Protein AF-A0A662N8J0-F1 (afdb_monomer)

Sequence (208 aa):
MVLTVAEDIEEKIRRLRELGRVSVEEKEEKKAPVPRPSPPRKPSRLGRLRERERRKRIIIGASIIAVIIIAVVIGVYTIYQNRAAKQLQEAKLAKIKEVNQYFTGELENDTMKTQLINQINQAKSIEELKKINVKAIAEQRKAQLEQERLQKELQQAKDTKLSQIEQSFEVLLSQPLPEDIKGEAIQTLNQLKEKVNSAKTKDEVSLI

pLDDT: mean 82.64, std 15.27, range [37.72, 96.0]

Structure (mmCIF, N/CA/C/O backbone):
data_AF-A0A662N8J0-F1
#
_entry.id   AF-A0A662N8J0-F1
#
loop_
_atom_site.group_PDB
_atom_site.id
_atom_site.type_symbol
_atom_site.label_atom_id
_atom_site.label_alt_id
_atom_site.label_comp_id
_atom_site.label_asym_id
_atom_site.label_entity_id
_atom_site.label_seq_id
_atom_site.pdbx_PDB_ins_code
_atom_site.Cartn_x
_atom_site.Cartn_y
_atom_site.Cartn_z
_atom_site.occupancy
_atom_site.B_iso_or_equiv
_atom_site.auth_seq_id
_atom_site.auth_comp_id
_atom_site.auth_asym_id
_atom_site.auth_atom_id
_atom_site.pdbx_PDB_model_num
ATOM 1 N N . MET A 1 1 ? -1.439 -15.319 -92.168 1.00 44.72 1 MET A N 1
ATOM 2 C CA . MET A 1 1 ? -0.489 -14.975 -93.249 1.00 44.72 1 MET A CA 1
ATOM 3 C C . MET A 1 1 ? 0.785 -14.447 -92.601 1.00 44.72 1 MET A C 1
ATOM 5 O O . MET A 1 1 ? 0.852 -13.275 -92.276 1.00 44.72 1 MET A O 1
ATOM 9 N N . VAL A 1 2 ? 1.735 -15.335 -92.293 1.00 52.09 2 VAL A N 1
ATOM 10 C CA . VAL A 1 2 ? 2.991 -15.039 -91.564 1.00 52.09 2 VAL A CA 1
ATOM 11 C C . VAL A 1 2 ? 4.148 -15.693 -92.331 1.00 52.09 2 VAL A C 1
ATOM 13 O O . VAL A 1 2 ? 4.874 -16.522 -91.804 1.00 52.09 2 VAL A O 1
ATOM 16 N N . LEU A 1 3 ? 4.237 -15.408 -93.632 1.00 52.88 3 LEU A N 1
ATOM 17 C CA . LEU A 1 3 ? 5.222 -16.025 -94.532 1.00 52.88 3 LEU A CA 1
ATOM 18 C C . LEU A 1 3 ? 6.049 -15.006 -95.334 1.00 52.88 3 LEU A C 1
ATOM 20 O O . LEU A 1 3 ? 7.042 -15.388 -95.926 1.00 52.88 3 LEU A O 1
ATOM 24 N N . THR A 1 4 ? 5.724 -13.711 -95.292 1.00 54.75 4 THR A N 1
ATOM 25 C CA . THR A 1 4 ? 6.426 -12.679 -96.082 1.00 54.75 4 THR A CA 1
ATOM 26 C C . THR A 1 4 ? 7.592 -12.002 -95.354 1.00 54.75 4 THR A C 1
ATOM 28 O O . THR A 1 4 ? 8.352 -11.271 -95.972 1.00 54.75 4 THR A O 1
ATOM 31 N N . VAL A 1 5 ? 7.758 -12.224 -94.044 1.00 59.69 5 VAL A N 1
ATOM 32 C CA . VAL A 1 5 ? 8.839 -11.600 -93.247 1.00 59.69 5 VAL A CA 1
ATOM 33 C C . VAL A 1 5 ? 10.106 -12.467 -93.218 1.00 59.69 5 VAL A C 1
ATOM 35 O O . VAL A 1 5 ? 11.199 -11.955 -92.998 1.00 59.69 5 VAL A O 1
ATOM 38 N N . ALA A 1 6 ? 9.979 -13.779 -93.444 1.00 60.84 6 ALA A N 1
ATOM 39 C CA . ALA A 1 6 ? 11.103 -14.714 -93.372 1.00 60.84 6 ALA A CA 1
ATOM 40 C C . ALA A 1 6 ? 12.012 -14.651 -94.615 1.00 60.84 6 ALA A C 1
ATOM 42 O O . ALA A 1 6 ? 13.233 -14.663 -94.471 1.00 60.84 6 ALA A O 1
ATOM 43 N N . GLU A 1 7 ? 11.436 -14.502 -95.812 1.00 63.31 7 GLU A N 1
ATOM 44 C CA . GLU A 1 7 ? 12.191 -14.427 -97.076 1.00 63.31 7 GLU A CA 1
ATOM 45 C C . GLU A 1 7 ? 13.116 -13.196 -97.126 1.00 63.31 7 GLU A C 1
ATOM 47 O O . GLU A 1 7 ? 14.269 -13.282 -97.552 1.00 63.31 7 GLU A O 1
ATOM 52 N N . ASP A 1 8 ? 12.662 -12.069 -96.576 1.00 68.06 8 ASP A N 1
ATOM 53 C CA . ASP A 1 8 ? 13.392 -10.794 -96.592 1.00 68.06 8 ASP A CA 1
ATOM 54 C C . ASP A 1 8 ? 14.648 -10.810 -95.688 1.00 68.06 8 ASP A C 1
ATOM 56 O O . ASP A 1 8 ? 15.609 -10.061 -95.887 1.00 68.06 8 ASP A O 1
ATOM 60 N N . ILE A 1 9 ? 14.681 -11.696 -94.682 1.00 69.12 9 ILE A N 1
ATOM 61 C CA . ILE A 1 9 ? 15.832 -11.860 -93.780 1.00 69.12 9 ILE A CA 1
ATOM 62 C C . ILE A 1 9 ? 16.904 -12.752 -94.423 1.00 69.12 9 ILE A C 1
ATOM 64 O O . ILE A 1 9 ? 18.099 -12.466 -94.294 1.00 69.12 9 ILE A O 1
ATOM 68 N N . GLU A 1 10 ? 16.510 -13.799 -95.149 1.00 73.25 10 GLU A N 1
ATOM 69 C CA . GLU A 1 10 ? 17.449 -14.723 -95.798 1.00 73.25 10 GLU A CA 1
ATOM 70 C C . GLU A 1 10 ? 18.225 -14.059 -96.942 1.00 73.25 10 GLU A C 1
ATOM 72 O O . GLU A 1 10 ? 19.450 -14.216 -97.030 1.00 73.25 10 GLU A O 1
ATOM 77 N N . GLU A 1 11 ? 17.570 -13.229 -97.759 1.00 76.75 11 GLU A N 1
ATOM 78 C CA . GLU A 1 11 ? 18.264 -12.451 -98.793 1.00 76.75 11 GLU A CA 1
ATOM 79 C C . GLU A 1 11 ? 19.270 -11.462 -98.195 1.00 76.75 11 GLU A C 1
ATOM 81 O O . GLU A 1 11 ? 20.378 -11.282 -98.714 1.00 76.75 11 GLU A O 1
ATOM 86 N N . LYS A 1 12 ? 18.925 -10.850 -97.059 1.00 70.31 12 LYS A N 1
ATOM 87 C CA . LYS A 1 12 ? 19.790 -9.888 -96.370 1.00 70.31 12 LYS A CA 1
ATOM 88 C C . LYS A 1 12 ? 21.032 -10.561 -95.784 1.00 70.31 12 LYS A C 1
ATOM 90 O O . LYS A 1 12 ? 22.127 -10.004 -95.871 1.00 70.31 12 LYS A O 1
ATOM 95 N N . ILE A 1 13 ? 20.895 -11.782 -95.261 1.00 70.94 13 ILE A N 1
ATOM 96 C CA . ILE A 1 13 ? 22.025 -12.602 -94.794 1.00 70.94 13 ILE A CA 1
ATOM 97 C C . ILE A 1 13 ? 22.907 -13.037 -95.972 1.00 70.94 13 ILE A C 1
ATOM 99 O O . ILE A 1 13 ? 24.136 -13.025 -95.852 1.00 70.94 13 ILE A O 1
ATOM 103 N N . ARG A 1 14 ? 22.317 -13.372 -97.125 1.00 76.38 14 ARG A N 1
ATOM 104 C CA . ARG A 1 14 ? 23.069 -13.760 -98.328 1.00 76.38 14 ARG A CA 1
ATOM 105 C C . ARG A 1 14 ? 23.882 -12.595 -98.898 1.00 76.38 14 ARG A C 1
ATOM 107 O O . ARG A 1 14 ? 25.081 -12.758 -99.116 1.00 76.38 14 ARG A O 1
ATOM 114 N N . ARG A 1 15 ? 23.291 -11.398 -99.004 1.00 71.75 15 ARG A N 1
ATOM 115 C CA . ARG A 1 15 ? 24.005 -10.178 -99.428 1.00 71.75 15 ARG A CA 1
ATOM 116 C C . ARG A 1 15 ? 25.112 -9.775 -98.455 1.00 71.75 15 ARG A C 1
ATOM 118 O O . ARG A 1 15 ? 26.189 -9.393 -98.896 1.00 71.75 15 ARG A O 1
ATOM 125 N N . LEU A 1 16 ? 24.904 -9.898 -97.140 1.00 69.00 16 LEU A N 1
ATOM 126 C CA . LEU A 1 16 ? 25.961 -9.629 -96.153 1.00 69.00 16 LEU A CA 1
ATOM 127 C C . LEU A 1 16 ? 27.104 -10.653 -96.219 1.00 69.00 16 LEU A C 1
ATOM 129 O O . LEU A 1 16 ? 28.260 -10.298 -95.996 1.00 69.00 16 LEU A O 1
ATOM 133 N N . ARG A 1 17 ? 26.808 -11.911 -96.563 1.00 66.81 17 ARG A N 1
ATOM 134 C CA . ARG A 1 17 ? 27.823 -12.954 -96.765 1.00 66.81 17 ARG A CA 1
ATOM 135 C C . ARG A 1 17 ? 28.615 -12.756 -98.063 1.00 66.81 17 ARG A C 1
ATOM 137 O O . ARG A 1 17 ? 29.797 -13.087 -98.090 1.00 66.81 17 ARG A O 1
ATOM 144 N N . GLU A 1 18 ? 27.999 -12.199 -99.100 1.00 67.75 18 GLU A N 1
ATOM 145 C CA . GLU A 1 18 ? 28.678 -11.816 -100.345 1.00 67.75 18 GLU A CA 1
ATOM 146 C C . GLU A 1 18 ? 29.512 -10.537 -100.161 1.00 67.75 18 GLU A C 1
ATOM 148 O O . GLU A 1 18 ? 30.682 -10.516 -100.533 1.00 67.75 18 GLU A O 1
ATOM 153 N N . LEU A 1 19 ? 28.996 -9.524 -99.455 1.00 61.03 19 LEU A N 1
ATOM 154 C CA . LEU A 1 19 ? 29.755 -8.313 -99.103 1.00 61.03 19 LEU A CA 1
ATOM 155 C C . LEU A 1 19 ? 30.914 -8.596 -98.131 1.00 61.03 19 LEU A C 1
ATOM 157 O O . LEU A 1 19 ? 31.940 -7.927 -98.187 1.00 61.03 19 LEU A O 1
ATOM 161 N N . GLY A 1 20 ? 30.790 -9.619 -97.279 1.00 58.06 20 GLY A N 1
ATOM 162 C CA . GLY A 1 20 ? 31.857 -10.082 -96.387 1.00 58.06 20 GLY A CA 1
ATOM 163 C C . GLY A 1 20 ? 32.934 -10.950 -97.055 1.00 58.06 20 GLY A C 1
ATOM 164 O O . GLY A 1 20 ? 33.923 -11.276 -96.401 1.00 58.06 20 GLY A O 1
ATOM 165 N N . ARG A 1 21 ? 32.768 -11.339 -98.330 1.00 55.16 21 ARG A N 1
ATOM 166 C CA . ARG A 1 21 ? 33.722 -12.187 -99.077 1.00 55.16 21 ARG A CA 1
ATOM 167 C C . ARG A 1 21 ? 34.464 -11.477 -100.216 1.00 55.16 21 ARG A C 1
ATOM 169 O O . ARG A 1 21 ? 35.335 -12.096 -100.810 1.00 55.16 21 ARG A O 1
ATOM 176 N N . VAL A 1 22 ? 34.199 -10.193 -100.474 1.00 46.75 22 VAL A N 1
ATOM 177 C CA . VAL A 1 22 ? 34.848 -9.403 -101.551 1.00 46.75 22 VAL A CA 1
ATOM 178 C C . VAL A 1 22 ? 35.903 -8.417 -101.000 1.00 46.75 22 VAL A C 1
ATOM 180 O O . VAL A 1 22 ? 36.292 -7.456 -101.647 1.00 46.75 22 VAL A O 1
ATOM 183 N N . SER A 1 23 ? 36.416 -8.634 -99.784 1.00 44.25 23 SER A N 1
ATOM 184 C CA . SER A 1 23 ? 37.496 -7.808 -99.197 1.00 44.25 23 SER A CA 1
ATOM 185 C C . SER A 1 23 ? 38.741 -8.610 -98.817 1.00 44.25 23 SER A C 1
ATOM 187 O O . SER A 1 23 ? 39.482 -8.221 -97.917 1.00 44.25 23 SER A O 1
ATOM 189 N N . VAL A 1 24 ? 38.968 -9.737 -99.493 1.00 47.28 24 VAL A N 1
ATOM 190 C CA . VAL A 1 24 ? 40.211 -10.508 -99.400 1.00 47.28 24 VAL A CA 1
ATOM 191 C C . VAL A 1 24 ? 40.742 -10.694 -100.813 1.00 47.28 24 VAL A C 1
ATOM 193 O O . VAL A 1 24 ? 40.596 -11.757 -101.392 1.00 47.28 24 VAL A O 1
ATOM 196 N N . GLU A 1 25 ? 41.315 -9.631 -101.371 1.00 38.91 25 GLU A N 1
ATOM 197 C CA . GLU A 1 25 ? 42.301 -9.722 -102.446 1.00 38.91 25 GLU A CA 1
ATOM 198 C C . GLU A 1 25 ? 43.178 -8.458 -102.437 1.00 38.91 25 GLU A C 1
ATOM 200 O O . GLU A 1 25 ? 42.696 -7.327 -102.428 1.00 38.91 25 GLU A O 1
ATOM 205 N N . GLU A 1 26 ? 44.477 -8.719 -102.299 1.00 41.25 26 GLU A N 1
ATOM 206 C CA . GLU A 1 26 ? 45.642 -7.907 -102.653 1.00 41.25 26 GLU A CA 1
ATOM 207 C C . GLU A 1 26 ? 45.623 -6.390 -102.409 1.00 41.25 26 GLU A C 1
ATOM 209 O O . GLU A 1 26 ? 45.207 -5.579 -103.233 1.00 41.25 26 GLU A O 1
ATOM 214 N N . LYS A 1 27 ? 46.315 -5.988 -101.336 1.00 37.72 27 LYS A N 1
ATOM 215 C CA . LYS A 1 27 ? 47.192 -4.813 -101.393 1.00 37.72 27 LYS A CA 1
ATOM 216 C C . LYS A 1 27 ? 48.555 -5.143 -100.802 1.00 37.72 27 LYS A C 1
ATOM 218 O O . LYS A 1 27 ? 48.751 -5.138 -99.591 1.00 37.72 27 LYS A O 1
ATOM 223 N N . GLU A 1 28 ? 49.436 -5.490 -101.730 1.00 40.97 28 GLU A N 1
ATOM 224 C CA . GLU A 1 28 ? 50.860 -5.173 -101.809 1.00 40.97 28 GLU A CA 1
ATOM 225 C C . GLU A 1 28 ? 51.572 -4.765 -100.515 1.00 40.97 28 GLU A C 1
ATOM 227 O O . GLU A 1 28 ? 51.357 -3.710 -99.910 1.00 40.97 28 GLU A O 1
ATOM 232 N N . GLU A 1 29 ? 52.545 -5.606 -100.186 1.00 44.44 29 GLU A N 1
ATOM 233 C CA . GLU A 1 29 ? 53.629 -5.360 -99.260 1.00 44.44 29 GLU A CA 1
ATOM 234 C C . GLU A 1 29 ? 54.326 -4.014 -99.527 1.00 44.44 29 GLU A C 1
ATOM 236 O O . GLU A 1 29 ? 55.050 -3.828 -100.503 1.00 44.44 29 GLU A O 1
ATOM 241 N N . LYS A 1 30 ? 54.223 -3.095 -98.565 1.00 43.06 30 LYS A N 1
ATOM 242 C CA . LYS A 1 30 ? 55.277 -2.112 -98.296 1.00 43.06 30 LYS A CA 1
ATOM 243 C C . LYS A 1 30 ? 55.767 -2.325 -96.871 1.00 43.06 30 LYS A C 1
ATOM 245 O O . LYS A 1 30 ? 55.178 -1.835 -95.910 1.00 43.06 30 LYS A O 1
ATOM 250 N N . LYS A 1 31 ? 56.855 -3.092 -96.740 1.00 41.84 31 LYS A N 1
ATOM 251 C CA . LYS A 1 31 ? 57.618 -3.257 -95.494 1.00 41.84 31 LYS A CA 1
ATOM 252 C C . LYS A 1 31 ? 58.230 -1.913 -95.089 1.00 41.84 31 LYS A C 1
ATOM 254 O O . LYS A 1 31 ? 59.338 -1.575 -95.493 1.00 41.84 31 LYS A O 1
ATOM 259 N N . ALA A 1 32 ? 57.503 -1.153 -94.275 1.00 48.78 32 ALA A 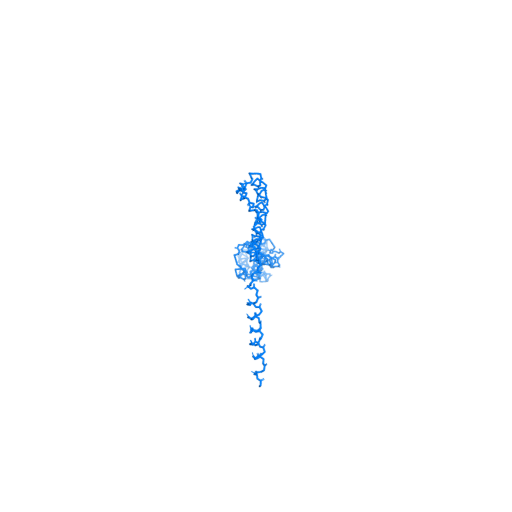N 1
ATOM 260 C CA . ALA A 1 32 ? 58.093 -0.119 -93.436 1.00 48.78 32 ALA A CA 1
ATOM 261 C C . ALA A 1 32 ? 58.908 -0.795 -92.310 1.00 48.78 32 ALA A C 1
ATOM 263 O O . ALA A 1 32 ? 58.501 -1.853 -91.819 1.00 48.78 32 ALA A O 1
ATOM 264 N N . PRO A 1 33 ? 60.065 -0.242 -91.907 1.00 54.03 33 PRO A N 1
ATOM 265 C CA . PRO A 1 33 ? 60.940 -0.879 -90.933 1.00 54.03 33 PRO A CA 1
ATOM 266 C C . PRO A 1 33 ? 60.220 -1.055 -89.593 1.00 54.03 33 PRO A C 1
ATOM 268 O O . PRO A 1 33 ? 59.690 -0.104 -89.021 1.00 54.03 33 PRO A O 1
ATOM 271 N N . VAL A 1 34 ? 60.221 -2.294 -89.101 1.00 56.22 34 VAL A N 1
ATOM 272 C CA . VAL A 1 34 ? 59.657 -2.694 -87.810 1.00 56.22 34 VAL A CA 1
ATOM 273 C C . VAL A 1 34 ? 60.329 -1.874 -86.698 1.00 56.22 34 VAL A C 1
ATOM 275 O O . VAL A 1 34 ? 61.544 -2.008 -86.505 1.00 56.22 34 VAL A O 1
ATOM 278 N N . PRO A 1 35 ? 59.602 -1.029 -85.942 1.00 60.81 35 PRO A N 1
ATOM 279 C CA . PRO A 1 35 ? 60.175 -0.402 -84.763 1.00 60.81 35 PRO A CA 1
ATOM 280 C C . PRO A 1 35 ? 60.457 -1.500 -83.734 1.00 60.81 35 PRO A C 1
ATOM 282 O O . PRO A 1 35 ? 59.580 -2.287 -83.380 1.00 60.81 35 PRO A O 1
ATOM 285 N N . ARG A 1 36 ? 61.716 -1.580 -83.290 1.00 64.75 36 ARG A N 1
ATOM 286 C CA . ARG A 1 36 ? 62.187 -2.538 -82.278 1.00 64.75 36 ARG A CA 1
ATOM 287 C C . ARG A 1 36 ? 61.236 -2.534 -81.068 1.00 64.75 36 ARG A C 1
ATOM 289 O O . ARG A 1 36 ? 60.811 -1.449 -80.665 1.00 64.75 36 ARG A O 1
ATOM 296 N N . PRO A 1 37 ? 60.939 -3.691 -80.445 1.00 58.00 37 PRO A N 1
ATOM 297 C CA . PRO A 1 37 ? 60.122 -3.719 -79.240 1.00 58.00 37 PRO A CA 1
ATOM 298 C C . PRO A 1 37 ? 60.813 -2.883 -78.160 1.00 58.00 37 PRO A C 1
ATOM 300 O O . PRO A 1 37 ? 61.920 -3.194 -77.718 1.00 58.00 37 PRO A O 1
ATOM 303 N N . SER A 1 38 ? 60.175 -1.783 -77.758 1.00 62.44 38 SER A N 1
ATOM 304 C CA . SER A 1 38 ? 60.624 -0.993 -76.616 1.00 62.44 38 SER A CA 1
ATOM 305 C C . SER A 1 38 ? 60.683 -1.904 -75.384 1.00 62.44 38 SER A C 1
ATOM 307 O O . SER A 1 38 ? 59.745 -2.684 -75.187 1.00 62.44 38 SER A O 1
ATOM 309 N N . PRO A 1 39 ? 61.727 -1.819 -74.541 1.00 66.81 39 PRO A N 1
ATOM 310 C CA . PRO A 1 39 ? 61.846 -2.683 -73.373 1.00 66.81 39 PRO A CA 1
ATOM 311 C C . PRO A 1 39 ? 60.612 -2.529 -72.470 1.00 66.81 39 PRO A C 1
ATOM 313 O O . PRO A 1 39 ? 60.065 -1.421 -72.386 1.00 66.81 39 PRO A O 1
ATOM 316 N N . PRO A 1 40 ? 60.163 -3.597 -71.778 1.00 63.19 40 PRO A N 1
ATOM 317 C CA . PRO A 1 40 ? 59.021 -3.512 -70.879 1.00 63.19 40 PRO A CA 1
ATOM 318 C C . PRO A 1 40 ? 59.299 -2.401 -69.869 1.00 63.19 40 PRO A C 1
ATOM 320 O O . PRO A 1 40 ? 60.261 -2.468 -69.098 1.00 63.19 40 PRO A O 1
ATOM 323 N N . ARG A 1 41 ? 58.493 -1.332 -69.919 1.00 63.22 41 ARG A N 1
ATOM 324 C CA . ARG A 1 41 ? 58.605 -0.204 -68.994 1.00 63.22 41 ARG A CA 1
ATOM 325 C C . ARG A 1 41 ? 58.456 -0.760 -67.582 1.00 63.22 41 ARG A C 1
ATOM 327 O O . ARG A 1 41 ? 57.354 -1.095 -67.156 1.00 63.22 41 ARG A O 1
ATOM 334 N N . LYS A 1 42 ? 59.574 -0.877 -66.860 1.00 63.56 42 LYS A N 1
ATOM 335 C CA . LYS A 1 42 ? 59.568 -1.229 -65.437 1.00 63.56 42 LYS A CA 1
ATOM 336 C C . LYS A 1 42 ? 58.627 -0.240 -64.735 1.00 63.56 42 LYS A C 1
ATOM 338 O O . LYS A 1 42 ? 58.796 0.965 -64.941 1.00 63.56 42 LYS A O 1
ATOM 343 N N . PRO A 1 43 ? 57.639 -0.696 -63.942 1.00 58.69 43 PRO A N 1
ATOM 344 C CA . PRO A 1 43 ? 56.716 0.214 -63.278 1.00 58.69 43 PRO A CA 1
ATOM 345 C C . PRO A 1 43 ? 57.530 1.172 -62.409 1.00 58.69 43 PRO A C 1
ATOM 347 O O . PRO A 1 43 ? 58.308 0.738 -61.552 1.00 58.69 43 PRO A O 1
ATOM 350 N N . SER A 1 44 ? 57.408 2.474 -62.673 1.00 58.03 44 SER A N 1
ATOM 351 C CA . SER A 1 44 ? 58.198 3.476 -61.968 1.00 58.03 44 SER A CA 1
ATOM 352 C C . SER A 1 44 ? 57.882 3.393 -60.471 1.00 58.03 44 SER A C 1
ATOM 354 O O . SER A 1 44 ? 56.722 3.375 -60.049 1.00 58.03 44 SER A O 1
ATOM 356 N N . ARG A 1 45 ? 58.922 3.322 -59.630 1.00 58.38 45 ARG A N 1
ATOM 357 C CA . ARG A 1 45 ? 58.762 3.299 -58.163 1.00 58.38 45 ARG A CA 1
ATOM 358 C C . ARG A 1 45 ? 57.997 4.533 -57.647 1.00 58.38 45 ARG A C 1
ATOM 360 O O . ARG A 1 45 ? 57.341 4.447 -56.614 1.00 58.38 45 ARG A O 1
ATOM 367 N N . LEU A 1 46 ? 58.014 5.632 -58.405 1.00 56.50 46 LEU A N 1
ATOM 368 C CA . LEU A 1 46 ? 57.288 6.879 -58.139 1.00 56.50 46 LEU A CA 1
ATOM 369 C C . LEU A 1 46 ? 55.763 6.748 -58.323 1.00 56.50 46 LEU A C 1
ATOM 371 O O . LEU A 1 46 ? 55.009 7.296 -57.520 1.00 56.50 46 LEU A O 1
ATOM 375 N N . GLY A 1 47 ? 55.289 5.967 -59.304 1.00 58.84 47 GLY A N 1
ATOM 376 C CA . GLY A 1 47 ? 53.858 5.671 -59.467 1.00 58.84 47 GLY A CA 1
ATOM 377 C C . GLY A 1 47 ? 53.291 4.873 -58.288 1.00 58.84 47 GLY A C 1
ATOM 378 O O . GLY A 1 47 ? 52.224 5.199 -57.767 1.00 58.84 47 GLY A O 1
ATOM 379 N N . ARG A 1 48 ? 54.070 3.913 -57.767 1.00 61.09 48 ARG A N 1
ATOM 380 C CA . ARG A 1 48 ? 53.694 3.107 -56.591 1.00 61.09 48 ARG A CA 1
ATOM 381 C C . ARG A 1 48 ? 53.526 3.931 -55.309 1.00 61.09 48 ARG A C 1
ATOM 383 O O . ARG A 1 48 ? 52.709 3.557 -54.473 1.00 61.09 48 ARG A O 1
ATOM 390 N N . LEU A 1 49 ? 54.266 5.028 -55.122 1.00 61.34 49 LEU A N 1
ATOM 391 C CA . LEU A 1 49 ? 54.118 5.897 -53.941 1.00 61.34 49 LEU A CA 1
ATOM 392 C C . LEU A 1 49 ? 52.831 6.734 -54.016 1.00 61.34 49 LEU A C 1
ATOM 394 O O . LEU A 1 49 ? 52.059 6.768 -53.057 1.00 61.34 49 LEU A O 1
ATOM 398 N N . ARG A 1 50 ? 52.539 7.307 -55.189 1.00 63.22 50 ARG A N 1
ATOM 399 C CA . ARG A 1 50 ? 51.320 8.097 -55.432 1.00 63.22 50 ARG A CA 1
ATOM 400 C C . ARG A 1 50 ? 50.047 7.241 -55.401 1.00 63.22 50 ARG A C 1
ATOM 402 O O . ARG A 1 50 ? 49.008 7.676 -54.904 1.00 63.22 50 ARG A O 1
ATOM 409 N N . GLU A 1 51 ? 50.121 5.998 -55.879 1.00 66.81 51 GLU A N 1
ATOM 410 C CA . GLU A 1 51 ? 49.036 5.015 -55.755 1.00 66.81 51 GLU A CA 1
ATOM 411 C C . GLU A 1 51 ? 48.801 4.584 -54.304 1.00 66.81 51 GLU A C 1
ATOM 413 O O . GLU A 1 51 ? 47.650 4.457 -53.884 1.00 66.81 51 GLU A O 1
ATOM 418 N N . ARG A 1 52 ? 49.867 4.406 -53.508 1.00 70.81 52 ARG A N 1
ATOM 419 C CA . ARG A 1 52 ? 49.753 4.103 -52.071 1.00 70.81 52 ARG A CA 1
ATOM 420 C C . ARG A 1 52 ? 49.027 5.216 -51.318 1.00 70.81 52 ARG A C 1
ATOM 422 O O . ARG A 1 52 ? 48.183 4.913 -50.483 1.00 70.81 52 ARG A O 1
ATOM 429 N N . GLU A 1 53 ? 49.287 6.481 -51.634 1.00 76.56 53 GLU A N 1
ATOM 430 C CA . GLU A 1 53 ? 48.579 7.617 -51.024 1.00 76.56 53 GLU A CA 1
ATOM 431 C C . GLU A 1 53 ? 47.101 7.700 -51.419 1.00 76.56 53 GLU A C 1
ATOM 433 O O . GLU A 1 53 ? 46.250 8.009 -50.582 1.00 76.56 53 GLU A O 1
ATOM 438 N N . ARG A 1 54 ? 46.757 7.402 -52.679 1.00 74.62 54 ARG A N 1
ATOM 439 C CA . ARG A 1 54 ? 45.348 7.316 -53.103 1.00 74.62 54 ARG A CA 1
ATOM 440 C C . ARG A 1 54 ? 44.622 6.177 -52.390 1.00 74.62 54 ARG A C 1
ATOM 442 O O . ARG A 1 54 ? 43.536 6.395 -51.863 1.00 74.62 54 ARG A O 1
ATOM 449 N N . ARG A 1 55 ? 45.247 4.999 -52.292 1.00 77.31 55 ARG A N 1
ATOM 450 C CA . ARG A 1 55 ? 44.692 3.854 -51.552 1.00 77.31 55 ARG A CA 1
ATOM 451 C C . ARG A 1 55 ? 44.508 4.171 -50.069 1.00 77.31 55 ARG A C 1
ATOM 453 O O . ARG A 1 55 ? 43.453 3.868 -49.533 1.00 77.31 55 ARG A O 1
ATOM 460 N N . LYS A 1 56 ? 45.466 4.850 -49.426 1.00 81.44 56 LYS A N 1
ATOM 461 C CA . LYS A 1 56 ? 45.332 5.298 -48.028 1.00 81.44 56 LYS A CA 1
ATOM 462 C C . LYS A 1 56 ? 44.117 6.208 -47.826 1.00 81.44 56 LYS A C 1
ATOM 464 O O . LYS A 1 56 ? 43.357 5.975 -46.898 1.00 81.44 56 LYS A O 1
ATOM 469 N N . ARG A 1 57 ? 43.880 7.186 -48.708 1.00 84.44 57 ARG A N 1
ATOM 470 C CA . ARG A 1 57 ? 42.696 8.067 -48.622 1.00 84.44 57 ARG A CA 1
ATOM 471 C C . ARG A 1 57 ? 41.378 7.324 -48.817 1.00 84.44 57 ARG A C 1
ATOM 473 O O . ARG A 1 57 ? 40.423 7.606 -48.107 1.00 84.44 57 ARG A O 1
ATOM 480 N N . ILE A 1 58 ? 41.343 6.359 -49.734 1.00 87.06 58 ILE A N 1
ATOM 481 C CA . ILE A 1 58 ? 40.162 5.514 -49.952 1.00 87.06 58 ILE A CA 1
ATOM 482 C C . ILE A 1 58 ? 39.898 4.636 -48.724 1.00 87.06 58 ILE A C 1
ATOM 484 O O . ILE A 1 58 ? 38.760 4.549 -48.283 1.00 87.06 58 ILE A O 1
ATOM 488 N N . ILE A 1 59 ? 40.938 4.040 -48.131 1.00 87.25 59 ILE A N 1
ATOM 489 C CA . ILE A 1 59 ? 40.819 3.222 -46.915 1.00 87.25 59 ILE A CA 1
ATOM 490 C C . ILE A 1 59 ? 40.341 4.072 -45.731 1.00 87.25 59 ILE A C 1
ATOM 492 O O . ILE A 1 59 ? 39.430 3.662 -45.020 1.00 87.25 59 ILE A O 1
ATOM 496 N N . ILE A 1 60 ? 40.902 5.272 -45.550 1.00 88.75 60 ILE A N 1
ATOM 497 C CA . ILE A 1 60 ? 40.479 6.204 -44.494 1.00 88.75 60 ILE A CA 1
ATOM 498 C C . ILE A 1 60 ? 39.019 6.626 -44.715 1.00 88.75 60 ILE A C 1
ATOM 500 O O . ILE A 1 60 ? 38.210 6.533 -43.795 1.00 88.75 60 ILE A O 1
ATOM 504 N N . GLY A 1 61 ? 38.641 6.998 -45.941 1.00 87.81 61 GLY A N 1
ATOM 505 C CA . GLY A 1 61 ? 37.254 7.333 -46.279 1.00 87.81 61 GLY A CA 1
ATOM 506 C C . GLY A 1 61 ? 36.288 6.172 -46.024 1.00 87.81 61 GLY A C 1
ATOM 507 O O . GLY A 1 61 ? 35.251 6.360 -45.392 1.00 87.81 61 GLY A O 1
ATOM 508 N N . ALA A 1 62 ? 36.661 4.956 -46.429 1.00 92.12 62 ALA A N 1
ATOM 509 C CA . ALA A 1 62 ? 35.875 3.751 -46.182 1.00 92.12 62 ALA A CA 1
ATOM 510 C C . ALA A 1 62 ? 35.744 3.437 -44.684 1.00 92.12 62 ALA A C 1
ATOM 512 O O . ALA A 1 62 ? 34.665 3.055 -44.240 1.00 92.12 62 ALA A O 1
ATOM 513 N N . SER A 1 63 ? 36.799 3.649 -43.887 1.00 92.38 63 SER A N 1
ATOM 514 C CA . SER A 1 63 ? 36.733 3.450 -42.434 1.00 92.38 63 SER A CA 1
ATOM 515 C C . SER A 1 63 ? 35.780 4.427 -41.747 1.00 92.38 63 SER A C 1
ATOM 517 O O . SER A 1 63 ? 35.027 4.016 -40.871 1.00 92.38 63 SER A O 1
ATOM 519 N N . ILE A 1 64 ? 35.738 5.690 -42.185 1.00 93.81 64 ILE A N 1
ATOM 520 C CA . ILE A 1 64 ? 34.810 6.688 -41.635 1.00 93.81 64 ILE A CA 1
ATOM 521 C C . ILE A 1 64 ? 33.365 6.288 -41.952 1.00 93.81 64 ILE A C 1
ATOM 523 O O . ILE A 1 64 ? 32.516 6.288 -41.064 1.00 93.81 64 ILE A O 1
ATOM 527 N N . ILE A 1 65 ? 33.094 5.873 -43.193 1.00 94.38 65 ILE A N 1
ATOM 528 C CA . ILE A 1 65 ? 31.765 5.394 -43.602 1.00 94.38 65 ILE A CA 1
ATOM 529 C C . ILE A 1 65 ? 31.362 4.151 -42.796 1.00 94.38 65 ILE A C 1
ATOM 531 O O . ILE A 1 65 ? 30.234 4.077 -42.311 1.00 94.38 65 ILE A O 1
ATOM 535 N N . ALA A 1 66 ? 32.279 3.201 -42.594 1.00 93.31 66 ALA A N 1
ATOM 536 C CA . ALA A 1 66 ? 32.017 2.002 -41.801 1.00 93.31 66 ALA A CA 1
ATOM 537 C C . ALA A 1 66 ? 31.647 2.338 -40.344 1.00 93.31 66 ALA A C 1
ATOM 539 O O . ALA A 1 66 ? 30.684 1.786 -39.815 1.00 93.31 66 ALA A O 1
ATOM 540 N N . VAL A 1 67 ? 32.353 3.283 -39.713 1.00 94.94 67 VAL A N 1
ATOM 541 C CA . VAL A 1 67 ? 32.044 3.741 -38.347 1.00 94.94 67 VAL A CA 1
ATOM 542 C C . VAL A 1 67 ? 30.662 4.398 -38.275 1.00 94.94 67 VAL A C 1
ATOM 544 O O . VAL A 1 67 ? 29.906 4.117 -37.346 1.00 94.94 67 VAL A O 1
ATOM 547 N N . ILE A 1 68 ? 30.295 5.220 -39.265 1.00 94.81 68 ILE A N 1
ATOM 548 C CA . ILE A 1 68 ? 28.968 5.855 -39.326 1.00 94.81 68 ILE A CA 1
ATOM 549 C C . ILE A 1 68 ? 27.862 4.795 -39.415 1.00 94.81 68 ILE A C 1
ATOM 551 O O . ILE A 1 68 ? 26.876 4.878 -38.687 1.00 94.81 68 ILE A O 1
ATOM 555 N N . ILE A 1 69 ? 28.034 3.768 -40.253 1.00 94.31 69 ILE A N 1
ATOM 556 C CA . ILE A 1 69 ? 27.055 2.678 -40.384 1.00 94.31 69 ILE A CA 1
ATOM 557 C C . ILE A 1 69 ? 26.891 1.932 -39.054 1.00 94.31 69 ILE A C 1
ATOM 559 O O . ILE A 1 69 ? 25.764 1.693 -38.624 1.00 94.31 69 ILE A O 1
ATOM 563 N N . ILE A 1 70 ? 27.992 1.615 -38.366 1.00 93.38 70 ILE A N 1
ATOM 564 C CA . ILE A 1 70 ? 27.950 0.954 -37.052 1.00 93.38 70 ILE A CA 1
ATOM 565 C C . ILE A 1 70 ? 27.193 1.817 -36.033 1.00 93.38 70 ILE A C 1
ATOM 567 O O . ILE A 1 70 ? 26.322 1.307 -35.327 1.00 93.38 70 ILE A O 1
ATOM 571 N N . ALA A 1 71 ? 27.466 3.125 -35.986 1.00 92.12 71 ALA A N 1
ATOM 572 C CA . ALA A 1 71 ? 26.774 4.047 -35.088 1.00 92.12 71 ALA A CA 1
ATOM 573 C C . ALA A 1 71 ? 25.258 4.092 -35.353 1.00 92.12 71 ALA A C 1
ATOM 575 O O . ALA A 1 71 ? 24.466 4.064 -34.411 1.00 92.12 71 ALA A O 1
ATOM 576 N N . VAL A 1 72 ? 24.844 4.089 -36.625 1.00 93.25 72 VAL A N 1
ATOM 577 C CA . VAL A 1 72 ? 23.425 4.042 -37.011 1.00 93.25 72 VAL A CA 1
ATOM 578 C C . VAL A 1 72 ? 22.775 2.729 -36.570 1.00 93.25 72 VAL A C 1
ATOM 580 O O . VAL A 1 72 ? 21.692 2.758 -35.989 1.00 93.25 72 VAL A O 1
ATOM 583 N N . VAL A 1 73 ? 23.431 1.583 -36.778 1.00 90.25 73 VAL A N 1
ATOM 584 C CA . VAL A 1 73 ? 22.901 0.269 -36.365 1.00 90.25 73 VAL A CA 1
ATOM 585 C C . VAL A 1 73 ? 22.711 0.201 -34.847 1.00 90.25 73 VAL A C 1
ATOM 587 O O . VAL A 1 73 ? 21.654 -0.230 -34.382 1.00 90.25 73 VAL A O 1
ATOM 590 N N . ILE A 1 74 ? 23.682 0.688 -34.068 1.00 88.69 74 ILE A N 1
ATOM 591 C CA . ILE A 1 74 ? 23.575 0.769 -32.603 1.00 88.69 74 ILE A CA 1
ATOM 592 C C . ILE A 1 74 ? 22.427 1.709 -32.199 1.00 88.69 74 ILE A C 1
ATOM 594 O O . ILE A 1 74 ? 21.622 1.373 -31.326 1.00 88.69 74 ILE A O 1
ATOM 598 N N . GLY A 1 75 ? 22.297 2.863 -32.858 1.00 84.56 75 GLY A N 1
ATOM 599 C CA . GLY A 1 75 ? 21.202 3.806 -32.623 1.00 84.56 75 GLY A CA 1
ATOM 600 C C . GLY A 1 75 ? 19.820 3.191 -32.870 1.00 84.56 75 GLY A C 1
ATOM 601 O O . GLY A 1 75 ? 18.924 3.308 -32.037 1.00 84.56 75 GLY A O 1
ATOM 602 N N . VAL A 1 76 ? 19.646 2.461 -33.972 1.00 84.94 76 VAL A N 1
ATOM 603 C CA . VAL A 1 76 ? 18.377 1.784 -34.286 1.00 84.94 76 VAL A CA 1
ATOM 604 C C . VAL A 1 76 ? 18.079 0.665 -33.282 1.00 84.94 76 VAL A C 1
ATOM 606 O O . VAL A 1 76 ? 16.958 0.574 -32.776 1.00 84.94 76 VAL A O 1
ATOM 609 N N . TYR A 1 77 ? 19.078 -0.155 -32.945 1.00 82.00 77 TYR A N 1
ATOM 610 C CA . TYR A 1 77 ? 18.927 -1.269 -32.006 1.00 82.00 77 TYR A CA 1
ATOM 611 C C . TYR A 1 77 ? 18.530 -0.798 -30.599 1.00 82.00 77 TYR A C 1
ATOM 613 O O . TYR A 1 77 ? 17.602 -1.338 -29.991 1.00 82.00 77 TYR A O 1
ATOM 621 N N . THR A 1 78 ? 19.179 0.259 -30.103 1.00 80.94 78 THR A N 1
ATOM 622 C CA . THR A 1 78 ? 18.871 0.854 -28.792 1.00 80.94 78 THR A CA 1
ATOM 623 C C . THR A 1 78 ? 17.465 1.454 -28.749 1.00 80.94 78 THR A C 1
ATOM 625 O O . THR A 1 78 ? 16.743 1.250 -27.774 1.00 80.94 78 THR A O 1
ATOM 628 N N . ILE A 1 79 ? 17.018 2.134 -29.811 1.00 80.12 79 ILE A N 1
ATOM 629 C CA . ILE A 1 79 ? 15.646 2.661 -29.893 1.00 80.12 79 ILE A CA 1
ATOM 630 C C . ILE A 1 79 ? 14.615 1.528 -29.857 1.00 80.12 79 ILE A C 1
ATOM 632 O O . ILE A 1 79 ? 13.599 1.666 -29.176 1.00 80.12 79 ILE A O 1
ATOM 636 N N . TYR A 1 80 ? 14.860 0.422 -30.565 1.00 79.06 80 TYR A N 1
ATOM 637 C CA . TYR A 1 80 ? 13.924 -0.700 -30.628 1.00 79.06 80 TYR A CA 1
ATOM 638 C C . TYR A 1 80 ? 13.760 -1.394 -29.270 1.00 79.06 80 TYR A C 1
ATOM 640 O O . TYR A 1 80 ? 12.630 -1.572 -28.815 1.00 79.06 80 TYR A O 1
ATOM 648 N N . GLN A 1 81 ? 14.862 -1.693 -28.571 1.00 74.50 81 GLN A N 1
ATOM 649 C CA . GLN A 1 81 ? 14.794 -2.289 -27.230 1.00 74.50 81 GLN A CA 1
ATOM 650 C C . GLN A 1 81 ? 14.136 -1.364 -26.198 1.00 74.50 81 GLN A C 1
ATOM 652 O O . GLN A 1 81 ? 13.368 -1.812 -25.345 1.00 74.50 81 GLN A O 1
ATOM 657 N N . ASN A 1 82 ? 14.372 -0.056 -26.301 1.00 82.12 82 ASN A N 1
ATOM 658 C CA . ASN A 1 82 ? 13.862 0.899 -25.323 1.00 82.12 82 ASN A CA 1
ATOM 659 C C . ASN A 1 82 ? 12.346 1.125 -25.406 1.00 82.12 82 ASN A C 1
ATOM 661 O O . ASN A 1 82 ? 11.779 1.676 -24.467 1.00 82.12 82 ASN A O 1
ATOM 665 N N . ARG A 1 83 ? 11.656 0.718 -26.482 1.00 84.00 83 ARG A N 1
ATOM 666 C CA . ARG A 1 83 ? 10.199 0.927 -26.608 1.00 84.00 83 ARG A CA 1
ATOM 667 C C . ARG A 1 83 ? 9.405 0.185 -25.537 1.00 84.00 83 ARG A C 1
ATOM 669 O O . ARG A 1 83 ? 8.555 0.795 -24.897 1.00 84.00 83 ARG A O 1
ATOM 676 N N . ALA A 1 84 ? 9.708 -1.091 -25.308 1.00 82.25 84 ALA A N 1
ATOM 677 C CA . ALA A 1 84 ? 9.024 -1.885 -24.286 1.00 82.25 84 ALA A CA 1
ATOM 678 C C . ALA A 1 84 ? 9.315 -1.354 -22.872 1.00 82.25 84 ALA A C 1
ATOM 680 O O . ALA A 1 84 ? 8.409 -1.227 -22.050 1.00 82.25 84 ALA A O 1
ATOM 681 N N . ALA A 1 85 ? 10.568 -0.961 -22.616 1.00 84.31 85 ALA A N 1
ATOM 682 C CA . ALA A 1 85 ? 10.962 -0.345 -21.353 1.00 84.31 85 ALA A CA 1
ATOM 683 C C . ALA A 1 85 ? 10.234 0.989 -21.108 1.00 84.31 85 ALA A C 1
ATOM 685 O O . ALA A 1 85 ? 9.743 1.221 -20.005 1.00 84.31 85 ALA A O 1
ATOM 686 N N . LYS A 1 86 ? 10.100 1.834 -22.140 1.00 88.62 86 LYS A N 1
ATOM 687 C CA . LYS A 1 86 ? 9.350 3.098 -22.073 1.00 8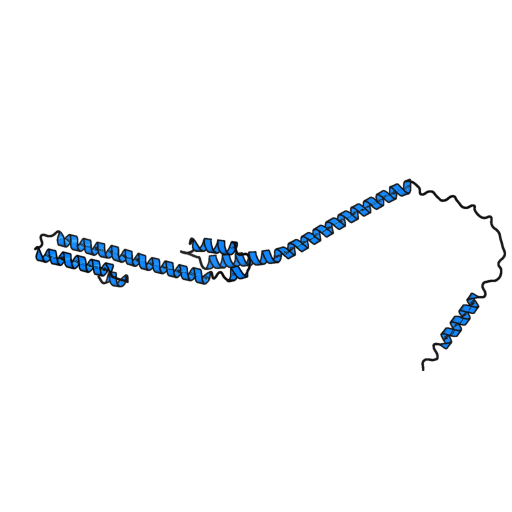8.62 86 LYS A CA 1
ATOM 688 C C . LYS A 1 86 ? 7.867 2.874 -21.805 1.00 88.62 86 LYS A C 1
ATOM 690 O O . LYS A 1 86 ? 7.332 3.496 -20.899 1.00 88.62 86 LYS A O 1
ATOM 695 N N . GLN A 1 87 ? 7.225 1.945 -22.513 1.00 89.56 87 GLN A N 1
ATOM 696 C CA . GLN A 1 87 ? 5.812 1.617 -22.286 1.00 89.56 87 GLN A CA 1
ATOM 697 C C . GLN A 1 87 ? 5.561 1.134 -20.855 1.00 89.56 87 GLN A C 1
ATOM 699 O O . GLN A 1 87 ? 4.590 1.536 -20.219 1.00 89.56 87 GLN A O 1
ATOM 704 N N . LEU A 1 88 ? 6.456 0.302 -20.321 1.00 90.56 88 LEU A N 1
ATOM 705 C CA . LEU A 1 88 ? 6.376 -0.149 -18.938 1.00 90.56 88 LEU A CA 1
ATOM 706 C C . LEU A 1 88 ? 6.584 1.008 -17.951 1.00 90.56 88 LEU A C 1
ATOM 708 O O . LEU A 1 88 ? 5.851 1.100 -16.971 1.00 90.56 88 LEU A O 1
ATOM 712 N N . GLN A 1 89 ? 7.538 1.907 -18.199 1.00 91.88 89 GLN A N 1
ATOM 713 C CA . GLN A 1 89 ? 7.746 3.096 -17.364 1.00 91.88 89 GLN A CA 1
ATOM 714 C C . GLN A 1 89 ? 6.544 4.047 -17.398 1.00 91.88 89 GLN A C 1
ATOM 716 O O . GLN A 1 89 ? 6.095 4.499 -16.349 1.00 91.88 89 GLN A O 1
ATOM 721 N N . GLU A 1 90 ? 5.981 4.314 -18.573 1.00 94.06 90 GLU A N 1
ATOM 722 C CA . GLU A 1 90 ? 4.770 5.124 -18.731 1.00 94.06 90 GLU A CA 1
ATOM 723 C C . GLU A 1 90 ? 3.584 4.492 -17.995 1.00 94.06 90 GLU A C 1
ATOM 725 O O . GLU A 1 90 ? 2.878 5.184 -17.259 1.00 94.06 90 GLU A O 1
ATOM 730 N N . ALA A 1 91 ? 3.411 3.171 -18.107 1.00 94.00 91 ALA A N 1
ATOM 731 C CA . ALA A 1 91 ? 2.387 2.436 -17.371 1.00 94.00 91 ALA A CA 1
ATOM 732 C C . ALA A 1 91 ? 2.598 2.515 -15.848 1.00 94.00 91 ALA A C 1
ATOM 734 O O . ALA A 1 91 ? 1.633 2.724 -15.114 1.00 94.00 91 ALA A O 1
ATOM 735 N N . LYS A 1 92 ? 3.845 2.416 -15.361 1.00 94.62 92 LYS A N 1
ATOM 736 C CA . LYS A 1 92 ? 4.175 2.618 -13.938 1.00 94.62 92 LYS A CA 1
ATOM 737 C C . LYS A 1 92 ? 3.797 4.016 -13.473 1.00 94.62 92 LYS A C 1
ATOM 739 O O . LYS A 1 92 ? 3.121 4.158 -12.461 1.00 94.62 92 LYS A O 1
ATOM 744 N N . LEU A 1 93 ? 4.186 5.045 -14.224 1.00 95.19 93 LEU A N 1
ATOM 745 C CA . LEU A 1 93 ? 3.871 6.433 -13.892 1.00 95.19 93 LEU A CA 1
ATOM 746 C C . LEU A 1 93 ? 2.361 6.688 -13.893 1.00 95.19 93 LEU A C 1
ATOM 748 O O . LEU A 1 93 ? 1.856 7.344 -12.985 1.00 95.19 93 LEU A O 1
ATOM 752 N N . ALA A 1 94 ? 1.627 6.147 -14.867 1.00 95.06 94 ALA A N 1
ATOM 753 C CA . ALA A 1 94 ? 0.169 6.219 -14.895 1.00 95.06 94 ALA A CA 1
ATOM 754 C C . ALA A 1 94 ? -0.450 5.542 -13.662 1.00 95.06 94 ALA A C 1
ATOM 756 O O . ALA A 1 94 ? -1.351 6.100 -13.038 1.00 95.06 94 ALA A O 1
ATOM 757 N N . LYS A 1 95 ? 0.083 4.386 -13.255 1.00 94.50 95 LYS A N 1
ATOM 758 C CA . LYS A 1 95 ? -0.394 3.662 -12.075 1.00 94.50 95 LYS A CA 1
ATOM 759 C C . LYS A 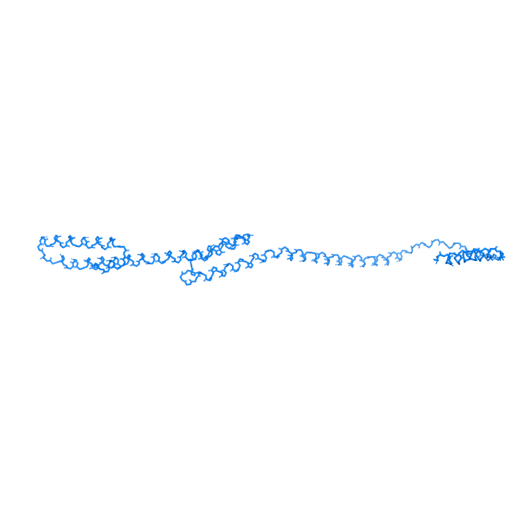1 95 ? -0.068 4.384 -10.766 1.00 94.50 95 LYS A C 1
ATOM 761 O O . LYS A 1 95 ? -0.898 4.421 -9.868 1.00 94.50 95 LYS A O 1
ATOM 766 N N . ILE A 1 96 ? 1.095 5.027 -10.666 1.00 94.88 96 ILE A N 1
ATOM 767 C CA . ILE A 1 96 ? 1.449 5.886 -9.523 1.00 94.88 96 ILE A CA 1
ATOM 768 C C . ILE A 1 96 ? 0.522 7.102 -9.453 1.00 94.88 96 ILE A C 1
ATOM 770 O O . ILE A 1 96 ? 0.094 7.482 -8.367 1.00 94.88 96 ILE A O 1
ATOM 774 N N . LYS A 1 97 ? 0.168 7.701 -10.597 1.00 94.88 97 LYS A N 1
ATOM 775 C CA . LYS A 1 97 ? -0.833 8.777 -10.637 1.00 94.88 97 LYS A CA 1
ATOM 776 C C . LYS A 1 97 ? -2.188 8.297 -10.123 1.00 94.88 97 LYS A C 1
ATOM 778 O O . LYS A 1 97 ? -2.802 9.006 -9.336 1.00 94.88 97 LYS A O 1
ATOM 783 N N . GLU A 1 98 ? -2.609 7.092 -10.505 1.00 93.69 98 GLU A N 1
ATOM 784 C CA . GLU A 1 98 ? -3.821 6.464 -9.966 1.00 93.69 98 GLU A CA 1
ATOM 785 C C . GLU A 1 98 ? -3.731 6.295 -8.437 1.00 93.69 98 GLU A C 1
ATOM 787 O O . GLU A 1 98 ? -4.656 6.679 -7.726 1.00 93.69 98 GLU A O 1
ATOM 792 N N . VAL A 1 99 ? -2.598 5.812 -7.904 1.00 94.62 99 VAL A N 1
ATOM 793 C CA . VAL A 1 99 ? -2.360 5.749 -6.445 1.00 94.62 99 VAL A CA 1
ATOM 794 C C . VAL A 1 99 ? -2.511 7.121 -5.805 1.00 94.62 99 VAL A C 1
ATOM 796 O O . VAL A 1 99 ? -3.265 7.267 -4.849 1.00 94.62 99 VAL A O 1
ATOM 799 N N . ASN A 1 100 ? -1.864 8.147 -6.348 1.00 93.25 100 ASN A N 1
ATOM 800 C CA . ASN A 1 100 ? -1.945 9.497 -5.797 1.00 93.25 100 ASN A CA 1
ATOM 801 C C . ASN A 1 100 ? -3.353 10.101 -5.884 1.00 93.25 100 ASN A C 1
ATOM 803 O O . ASN A 1 100 ? -3.693 10.938 -5.058 1.00 93.25 100 ASN A O 1
ATOM 807 N N . GLN A 1 101 ? -4.173 9.675 -6.845 1.00 93.69 101 GLN A N 1
ATOM 808 C CA . GLN A 1 101 ? -5.560 10.115 -6.968 1.00 93.69 101 GLN A CA 1
ATOM 809 C C . GLN A 1 101 ? -6.456 9.521 -5.871 1.00 93.69 101 GLN A C 1
ATOM 811 O O . GLN A 1 101 ? -7.335 10.212 -5.359 1.00 93.69 101 GLN A O 1
ATOM 816 N N . TYR A 1 102 ? -6.245 8.253 -5.504 1.00 92.12 102 TYR A N 1
ATOM 817 C CA . TYR A 1 102 ? -7.051 7.586 -4.477 1.00 92.12 102 TYR A CA 1
ATOM 818 C C . TYR A 1 102 ? -6.532 7.805 -3.048 1.00 92.12 102 TYR A C 1
ATOM 820 O O . TYR A 1 102 ? -7.332 7.843 -2.111 1.00 92.12 102 TYR A O 1
ATOM 828 N N . PHE A 1 103 ? -5.218 7.971 -2.880 1.00 92.12 103 PHE A N 1
ATOM 829 C CA . PHE A 1 103 ? -4.550 8.215 -1.599 1.00 92.12 103 PHE A CA 1
ATOM 830 C C . PHE A 1 103 ? -4.312 9.716 -1.378 1.00 92.12 103 PHE A C 1
ATOM 832 O O . PHE A 1 103 ? -3.183 10.215 -1.480 1.00 92.12 103 PHE A O 1
ATOM 839 N N . THR A 1 104 ? -5.405 10.419 -1.082 1.00 89.44 104 THR A N 1
ATOM 840 C CA . THR A 1 104 ? -5.465 11.857 -0.782 1.00 89.44 104 THR A CA 1
ATOM 841 C C . THR A 1 104 ? -5.970 12.110 0.643 1.00 89.44 104 THR A C 1
ATOM 843 O O . THR A 1 104 ? -6.563 11.226 1.269 1.00 89.44 104 THR A O 1
ATOM 846 N N . GLY A 1 105 ? -5.729 13.316 1.170 1.00 87.12 105 GLY A N 1
ATOM 847 C CA . GLY A 1 105 ? -6.185 13.723 2.501 1.00 87.12 105 GLY A CA 1
ATOM 848 C C . GLY A 1 105 ? -5.567 12.870 3.609 1.00 87.12 105 GLY A C 1
ATOM 849 O O . GLY A 1 105 ? -4.352 12.763 3.724 1.00 87.12 105 GLY A O 1
ATOM 850 N N . GLU A 1 106 ? -6.404 12.214 4.409 1.00 81.75 106 GLU A N 1
ATOM 851 C CA . GLU A 1 106 ? -5.972 11.375 5.540 1.00 81.75 106 GLU A CA 1
ATOM 852 C C . GLU A 1 106 ? -5.134 10.159 5.124 1.00 81.75 106 GLU A C 1
ATOM 854 O O . GLU A 1 106 ? -4.361 9.632 5.920 1.00 81.75 106 GLU A O 1
ATOM 859 N N . LEU A 1 107 ? -5.256 9.739 3.863 1.00 87.12 107 LEU A N 1
ATOM 860 C CA . LEU A 1 107 ? -4.504 8.624 3.287 1.00 87.12 107 LEU A CA 1
ATOM 861 C C . LEU A 1 107 ? -3.238 9.075 2.558 1.00 87.12 107 LEU A C 1
ATOM 863 O O . LEU A 1 107 ? -2.491 8.243 2.043 1.00 87.12 107 LEU A O 1
ATOM 867 N N . GLU A 1 108 ? -2.987 10.382 2.470 1.00 86.62 108 GLU A N 1
ATOM 868 C CA . GLU A 1 108 ? -1.880 10.921 1.682 1.00 86.62 108 GLU A CA 1
ATOM 869 C C . GLU A 1 108 ? -0.513 10.480 2.209 1.00 86.62 108 GLU A C 1
ATOM 871 O O . GLU A 1 108 ? 0.379 10.193 1.407 1.00 86.62 108 GLU A O 1
ATOM 876 N N . ASN A 1 109 ? -0.391 10.381 3.534 1.00 87.12 109 ASN A N 1
ATOM 877 C CA . ASN A 1 109 ? 0.815 9.966 4.249 1.00 87.12 109 ASN A CA 1
ATOM 878 C C . ASN A 1 109 ? 0.727 8.521 4.770 1.00 87.12 109 ASN A C 1
ATOM 880 O O . ASN A 1 109 ? 1.518 8.126 5.625 1.00 87.12 109 ASN A O 1
ATOM 884 N N . ASP A 1 110 ? -0.236 7.731 4.282 1.00 88.94 110 ASP A N 1
ATOM 885 C CA . ASP A 1 110 ? -0.382 6.337 4.697 1.00 88.94 110 ASP A CA 1
ATOM 886 C C . ASP A 1 110 ? 0.830 5.509 4.223 1.00 88.94 110 ASP A C 1
ATOM 888 O O . ASP A 1 110 ? 1.309 5.634 3.089 1.00 88.94 110 ASP A O 1
ATOM 892 N N . THR A 1 111 ? 1.319 4.617 5.084 1.00 90.75 111 THR A N 1
ATOM 893 C CA . THR A 1 111 ? 2.380 3.658 4.753 1.00 90.75 111 THR A CA 1
ATOM 894 C C . THR A 1 111 ? 1.961 2.727 3.614 1.00 90.75 111 THR A C 1
ATOM 896 O O . THR A 1 111 ? 2.799 2.308 2.816 1.00 90.75 111 THR A O 1
ATOM 899 N N . MET A 1 112 ? 0.662 2.469 3.452 1.00 90.94 112 MET A N 1
ATOM 900 C CA . MET A 1 112 ? 0.132 1.677 2.339 1.00 90.94 112 MET A CA 1
ATOM 901 C C . MET A 1 112 ? 0.369 2.348 0.980 1.00 90.94 112 MET A C 1
ATOM 903 O O . MET A 1 112 ? 0.643 1.665 -0.010 1.00 90.94 112 MET A O 1
ATOM 907 N N . LYS A 1 113 ? 0.340 3.686 0.918 1.00 92.31 113 LYS A N 1
ATOM 908 C CA . LYS A 1 113 ? 0.624 4.439 -0.312 1.00 92.31 113 LYS A CA 1
ATOM 909 C C . LYS A 1 113 ? 2.066 4.224 -0.764 1.00 92.31 113 LYS A C 1
ATOM 911 O O . LYS A 1 113 ? 2.313 3.939 -1.935 1.00 92.31 113 LYS A O 1
ATOM 916 N N . THR A 1 114 ? 3.024 4.3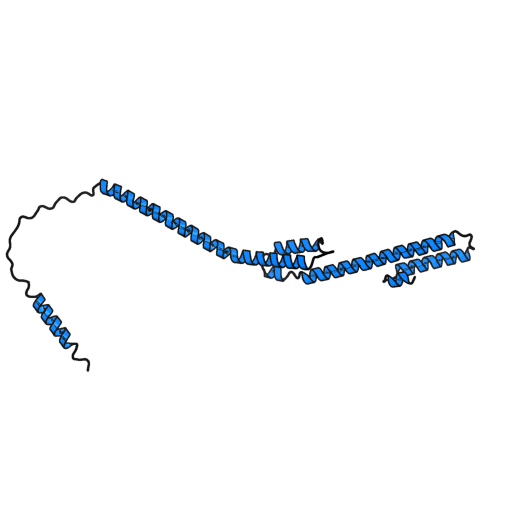30 0.158 1.00 92.56 114 THR A N 1
ATOM 917 C CA . THR A 1 114 ? 4.449 4.149 -0.161 1.00 92.56 114 THR A CA 1
ATOM 918 C C . THR A 1 114 ? 4.753 2.703 -0.546 1.00 92.56 114 THR A C 1
ATOM 920 O O . THR A 1 114 ? 5.482 2.469 -1.511 1.00 92.56 114 THR A O 1
ATOM 923 N N . GLN A 1 115 ? 4.128 1.728 0.121 1.00 92.81 115 GLN A N 1
ATOM 924 C CA . GLN A 1 115 ? 4.215 0.316 -0.254 1.00 92.81 115 GLN A CA 1
ATOM 925 C C . GLN A 1 115 ? 3.673 0.057 -1.665 1.00 92.81 115 GLN A C 1
ATOM 927 O O . GLN A 1 115 ? 4.347 -0.603 -2.456 1.00 92.81 115 GLN A O 1
ATOM 932 N N . LEU A 1 116 ? 2.514 0.621 -2.018 1.00 94.12 116 LEU A N 1
ATOM 933 C CA . LEU A 1 116 ? 1.939 0.494 -3.361 1.00 94.12 116 LEU A CA 1
ATOM 934 C C . LEU A 1 116 ? 2.825 1.118 -4.437 1.00 94.12 116 LEU A C 1
ATOM 936 O O . LEU A 1 116 ? 3.056 0.502 -5.477 1.00 94.12 116 LEU A O 1
ATOM 940 N N . ILE A 1 117 ? 3.363 2.313 -4.188 1.00 94.50 117 ILE A N 1
ATOM 941 C CA . ILE A 1 117 ? 4.297 2.968 -5.114 1.00 94.50 117 ILE A CA 1
ATOM 942 C C . ILE A 1 117 ? 5.544 2.097 -5.315 1.00 94.50 117 ILE A C 1
ATOM 944 O O . ILE A 1 117 ? 5.989 1.906 -6.448 1.00 94.50 117 ILE A O 1
ATOM 948 N N . ASN A 1 118 ? 6.081 1.510 -4.244 1.00 94.38 118 ASN A N 1
ATOM 949 C CA . ASN A 1 118 ? 7.231 0.612 -4.327 1.00 94.38 118 ASN A CA 1
ATOM 950 C C . ASN A 1 118 ? 6.912 -0.672 -5.107 1.00 94.38 118 ASN A C 1
ATOM 952 O O . ASN A 1 118 ? 7.700 -1.063 -5.968 1.00 94.38 118 ASN A O 1
ATOM 956 N N . GLN A 1 119 ? 5.749 -1.288 -4.881 1.00 93.06 119 GLN A N 1
ATOM 957 C CA . GLN A 1 119 ? 5.293 -2.457 -5.642 1.00 93.06 119 GLN A CA 1
ATOM 958 C C . GLN A 1 119 ? 5.138 -2.139 -7.136 1.00 93.06 119 GLN A C 1
ATOM 960 O O . GLN A 1 119 ? 5.614 -2.893 -7.985 1.00 93.06 119 GLN A O 1
ATOM 965 N N . ILE A 1 120 ? 4.550 -0.986 -7.473 1.00 94.44 120 ILE A N 1
ATOM 966 C CA . ILE A 1 120 ? 4.430 -0.514 -8.859 1.00 94.44 120 ILE A CA 1
ATOM 967 C C . ILE A 1 120 ? 5.814 -0.318 -9.486 1.00 94.44 120 ILE A C 1
ATOM 969 O O . ILE A 1 120 ? 6.054 -0.746 -10.615 1.00 94.44 120 ILE A O 1
ATOM 973 N N . ASN A 1 121 ? 6.754 0.28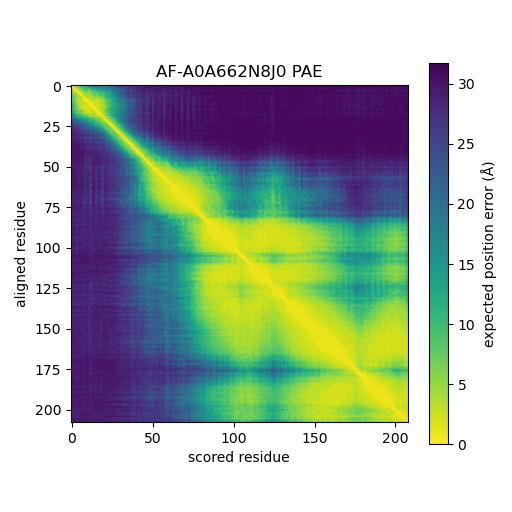3 -8.755 1.00 93.56 121 ASN A N 1
ATOM 974 C CA . ASN A 1 121 ? 8.118 0.489 -9.237 1.00 93.56 121 ASN A CA 1
ATOM 975 C C . ASN A 1 121 ? 8.877 -0.826 -9.458 1.00 93.56 121 ASN A C 1
ATOM 977 O O . ASN A 1 121 ? 9.681 -0.909 -10.389 1.00 93.56 121 ASN A O 1
ATOM 981 N N . GLN A 1 122 ? 8.599 -1.859 -8.664 1.00 93.75 122 GLN A N 1
ATOM 982 C CA . GLN A 1 122 ? 9.227 -3.178 -8.776 1.00 93.75 122 GLN A CA 1
ATOM 983 C C . GLN A 1 122 ? 8.629 -4.062 -9.878 1.00 93.75 122 GLN A C 1
ATOM 985 O O . GLN A 1 122 ? 9.294 -5.002 -10.314 1.00 93.75 122 GLN A O 1
ATOM 990 N N . ALA A 1 123 ? 7.424 -3.754 -10.367 1.00 92.75 123 ALA A N 1
ATOM 991 C CA . ALA A 1 123 ? 6.761 -4.552 -11.394 1.00 92.75 123 ALA A CA 1
ATOM 992 C C . ALA A 1 123 ? 7.620 -4.697 -12.665 1.00 92.75 123 ALA A C 1
ATOM 994 O O . ALA A 1 123 ? 8.182 -3.723 -13.182 1.00 92.75 123 ALA A O 1
ATOM 995 N N . LYS A 1 124 ? 7.718 -5.918 -13.186 1.00 90.25 124 LYS A N 1
ATOM 996 C CA . LYS A 1 124 ? 8.521 -6.276 -14.366 1.00 90.25 124 LYS A CA 1
ATOM 997 C C . LYS A 1 124 ? 7.701 -6.324 -15.650 1.00 90.25 124 LYS A C 1
ATOM 999 O O . LYS A 1 124 ? 8.277 -6.361 -16.733 1.00 90.25 124 LYS A O 1
ATOM 1004 N N . SER A 1 125 ? 6.375 -6.292 -15.542 1.00 91.06 125 SER A N 1
ATOM 1005 C CA . SER A 1 125 ? 5.462 -6.369 -16.681 1.00 91.06 125 SER A CA 1
ATOM 1006 C C . SER A 1 125 ? 4.229 -5.480 -16.502 1.00 91.06 125 SER A C 1
ATOM 1008 O O . SER A 1 125 ? 3.837 -5.123 -15.391 1.00 91.06 125 SER A O 1
ATOM 1010 N N . ILE A 1 126 ? 3.581 -5.137 -17.619 1.00 89.75 126 ILE A N 1
ATOM 1011 C CA . ILE A 1 126 ? 2.300 -4.410 -17.615 1.00 89.75 126 ILE A CA 1
ATOM 1012 C C . ILE A 1 126 ? 1.193 -5.270 -16.981 1.00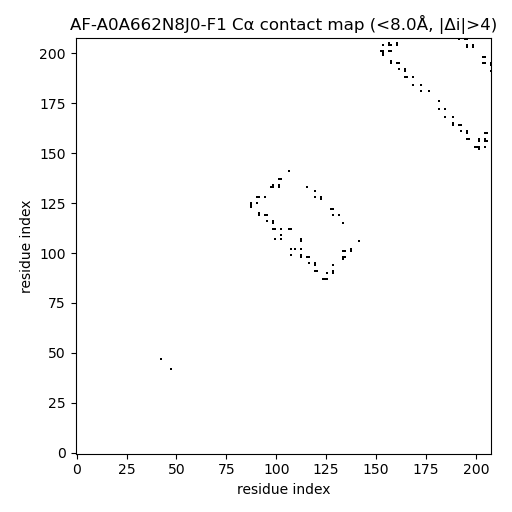 89.75 126 ILE A C 1
ATOM 1014 O O . ILE A 1 126 ? 0.276 -4.745 -16.355 1.00 89.75 126 ILE A O 1
ATOM 1018 N N . GLU A 1 127 ? 1.275 -6.594 -17.108 1.00 89.62 127 GLU A N 1
ATOM 1019 C CA . GLU A 1 127 ? 0.316 -7.523 -16.505 1.00 89.62 127 GLU A CA 1
ATOM 1020 C C . GLU A 1 127 ? 0.369 -7.497 -14.976 1.00 89.62 127 GLU A C 1
ATOM 1022 O O . GLU A 1 127 ? -0.678 -7.460 -14.332 1.00 89.62 127 GLU A O 1
ATOM 1027 N N . GLU A 1 128 ? 1.567 -7.449 -14.388 1.00 90.31 128 GLU A N 1
ATOM 1028 C CA . GLU A 1 128 ? 1.738 -7.260 -12.943 1.00 90.31 128 GLU A CA 1
ATOM 1029 C C . GLU A 1 128 ? 1.114 -5.942 -12.475 1.00 90.31 128 GLU A C 1
ATOM 1031 O O . GLU A 1 128 ? 0.388 -5.928 -11.485 1.00 90.31 128 GLU A O 1
ATOM 1036 N N . LEU A 1 129 ? 1.300 -4.855 -13.231 1.00 91.50 129 LEU A N 1
ATOM 1037 C CA . LEU A 1 129 ? 0.677 -3.564 -12.920 1.00 91.50 129 LEU A CA 1
ATOM 1038 C C . LEU A 1 129 ? -0.853 -3.615 -12.976 1.00 91.50 129 LEU A C 1
ATOM 1040 O O . LEU A 1 129 ? -1.516 -2.992 -12.149 1.00 91.50 129 LEU A O 1
ATOM 1044 N N . LYS A 1 130 ? -1.428 -4.361 -13.926 1.00 90.06 130 LYS A N 1
ATOM 1045 C CA . LYS A 1 130 ? -2.887 -4.524 -14.048 1.00 90.06 130 LYS A CA 1
ATOM 1046 C C . LYS A 1 130 ? -3.498 -5.292 -12.877 1.00 90.06 130 LYS A C 1
ATOM 1048 O O . LYS A 1 130 ? -4.644 -5.027 -12.530 1.00 90.06 130 LYS A O 1
ATOM 1053 N N . LYS A 1 131 ? -2.747 -6.208 -12.257 1.00 93.56 131 LYS A N 1
ATOM 1054 C CA . LYS A 1 131 ? -3.197 -6.948 -11.066 1.00 93.56 131 LYS A CA 1
ATOM 1055 C C . LYS A 1 131 ? -3.308 -6.054 -9.828 1.00 93.56 131 LYS A C 1
ATOM 1057 O O . LYS A 1 131 ? -4.069 -6.374 -8.920 1.00 93.56 131 LYS A O 1
ATOM 1062 N N . ILE A 1 132 ? -2.586 -4.932 -9.788 1.00 92.00 132 ILE A N 1
ATOM 1063 C CA . ILE A 1 132 ? -2.645 -3.981 -8.675 1.00 92.00 132 ILE A CA 1
ATOM 1064 C C . ILE A 1 132 ? -3.946 -3.174 -8.777 1.00 92.00 132 ILE A C 1
ATOM 1066 O O . ILE A 1 132 ? -4.060 -2.218 -9.552 1.00 92.00 132 ILE A O 1
ATOM 1070 N N . ASN A 1 133 ? -4.939 -3.551 -7.972 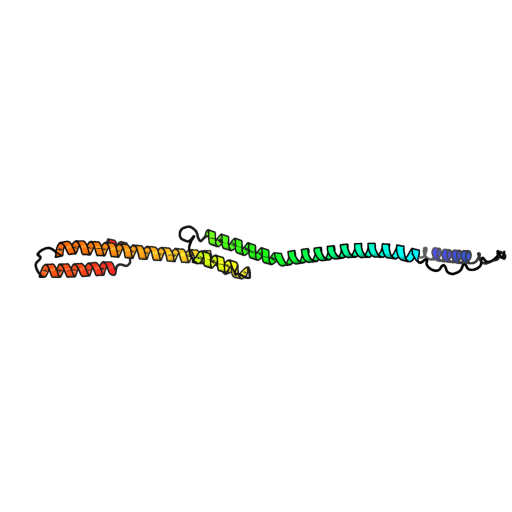1.00 91.75 133 ASN A N 1
ATOM 1071 C CA . ASN A 1 133 ? -6.203 -2.828 -7.878 1.00 91.75 133 ASN A CA 1
ATOM 1072 C C . ASN A 1 133 ? -6.118 -1.723 -6.816 1.00 91.75 133 ASN A C 1
ATOM 1074 O O . ASN A 1 133 ? -6.502 -1.900 -5.663 1.00 91.75 133 ASN A O 1
ATOM 1078 N N . VAL A 1 134 ? -5.589 -0.573 -7.232 1.00 92.25 134 VAL A N 1
ATOM 1079 C CA . VAL A 1 134 ? -5.379 0.602 -6.375 1.00 92.25 134 VAL A CA 1
ATOM 1080 C C . VAL A 1 134 ? -6.684 1.068 -5.733 1.00 92.25 134 VAL A C 1
ATOM 1082 O O . VAL A 1 134 ? -6.707 1.342 -4.535 1.00 92.25 134 VAL A O 1
ATOM 1085 N N . LYS A 1 135 ? -7.768 1.121 -6.516 1.00 92.06 135 LYS A N 1
ATOM 1086 C CA . LYS A 1 135 ? -9.083 1.559 -6.045 1.00 92.06 135 LYS A CA 1
ATOM 1087 C C . LYS A 1 135 ? -9.589 0.684 -4.899 1.00 92.06 135 LYS A C 1
ATOM 1089 O O . LYS A 1 135 ? -9.920 1.212 -3.845 1.00 92.06 135 LYS A O 1
ATOM 1094 N N . ALA A 1 136 ? -9.593 -0.637 -5.087 1.00 92.62 136 ALA A N 1
ATOM 1095 C CA . ALA A 1 136 ? -10.079 -1.565 -4.066 1.00 92.62 136 ALA A CA 1
ATOM 1096 C C . ALA A 1 136 ? -9.265 -1.471 -2.766 1.00 92.62 136 ALA A C 1
ATOM 1098 O O . ALA A 1 136 ? -9.834 -1.467 -1.679 1.00 92.62 136 ALA A O 1
ATOM 1099 N N . ILE A 1 137 ? -7.938 -1.337 -2.873 1.00 92.75 137 ILE A N 1
ATOM 1100 C CA . ILE A 1 137 ? -7.062 -1.205 -1.701 1.00 92.75 137 ILE A CA 1
ATOM 1101 C C . ILE A 1 137 ? -7.327 0.117 -0.969 1.00 92.75 137 ILE A C 1
ATOM 1103 O O . ILE A 1 137 ? -7.408 0.136 0.259 1.00 92.75 137 ILE A O 1
ATOM 1107 N N . ALA A 1 138 ? -7.502 1.216 -1.705 1.00 92.12 138 ALA A N 1
ATOM 1108 C CA . ALA A 1 138 ? -7.830 2.507 -1.112 1.00 92.12 138 ALA A CA 1
ATOM 1109 C C . ALA A 1 138 ? -9.205 2.495 -0.424 1.00 92.12 138 ALA A C 1
ATOM 1111 O O . ALA A 1 138 ? -9.331 2.996 0.689 1.00 92.12 138 ALA A O 1
ATOM 1112 N N . GLU A 1 139 ? -10.226 1.901 -1.049 1.00 91.75 139 GLU A N 1
ATOM 1113 C CA . GLU A 1 139 ? -11.569 1.755 -0.466 1.00 91.75 139 GLU A CA 1
ATOM 1114 C C . GLU A 1 139 ? -11.547 0.897 0.802 1.00 91.75 139 GLU A C 1
ATOM 1116 O O . GLU A 1 139 ? -12.108 1.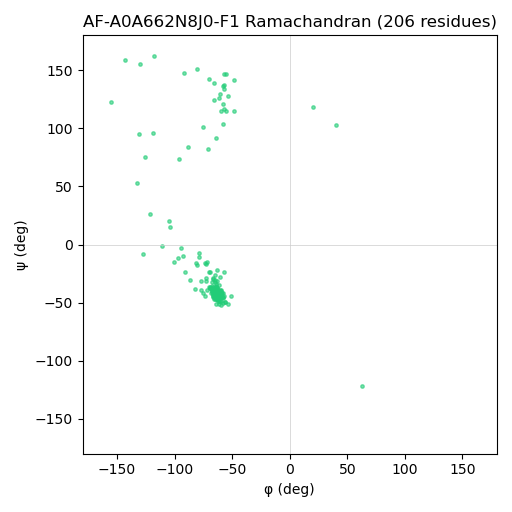289 1.824 1.00 91.75 139 GLU A O 1
ATOM 1121 N N . GLN A 1 140 ? -10.828 -0.227 0.778 1.00 92.06 140 GLN A N 1
ATOM 1122 C CA . GLN A 1 140 ? -10.653 -1.073 1.954 1.00 92.06 140 GLN A CA 1
ATOM 1123 C C . GLN A 1 140 ? -9.972 -0.311 3.096 1.00 92.06 140 GLN A C 1
ATOM 1125 O O . GLN A 1 140 ? -10.394 -0.420 4.248 1.00 92.06 140 GLN A O 1
ATOM 1130 N N . ARG A 1 141 ? -8.939 0.486 2.794 1.00 91.88 141 ARG A N 1
ATOM 1131 C CA . ARG A 1 141 ? -8.237 1.262 3.819 1.00 91.88 141 ARG A CA 1
ATOM 1132 C C . ARG A 1 141 ? -9.099 2.391 4.386 1.00 91.88 141 ARG A C 1
ATOM 1134 O O . ARG A 1 141 ? -9.063 2.608 5.593 1.00 91.88 141 ARG A O 1
ATOM 1141 N N . LYS A 1 142 ? -9.918 3.051 3.558 1.00 90.69 142 LYS A N 1
ATOM 1142 C CA . LYS A 1 142 ? -10.922 4.030 4.020 1.00 90.69 142 LYS A CA 1
ATOM 1143 C C . LYS A 1 142 ? -11.901 3.402 5.003 1.00 90.69 142 LYS A C 1
ATOM 1145 O O . LYS A 1 142 ? -12.059 3.918 6.102 1.00 90.69 142 LYS A O 1
ATOM 1150 N N . ALA A 1 143 ? -12.475 2.254 4.647 1.00 91.19 143 ALA A N 1
ATOM 1151 C CA . ALA A 1 143 ? -13.419 1.550 5.509 1.00 91.19 143 ALA A CA 1
ATOM 1152 C C . ALA A 1 143 ? -12.789 1.135 6.852 1.00 91.19 143 ALA A C 1
ATOM 1154 O O . ALA A 1 143 ? -13.421 1.260 7.897 1.00 91.19 143 ALA A O 1
ATOM 1155 N N . GLN A 1 144 ? -11.529 0.687 6.847 1.00 91.19 144 GLN A N 1
ATOM 1156 C CA . GLN A 1 144 ? -10.800 0.388 8.086 1.00 91.19 144 GLN A CA 1
ATOM 1157 C C . GLN A 1 144 ? -10.606 1.631 8.954 1.00 91.19 144 GLN A C 1
ATOM 1159 O O . GLN A 1 144 ? -10.831 1.581 10.159 1.00 91.19 144 GLN A O 1
ATOM 1164 N N . LEU A 1 145 ? -10.212 2.751 8.349 1.00 90.25 145 LEU A N 1
ATOM 1165 C CA . LEU A 1 145 ? -9.959 3.992 9.074 1.00 90.25 145 LEU A CA 1
ATOM 1166 C C . LEU A 1 145 ? -11.251 4.570 9.672 1.00 90.25 145 LEU A C 1
ATOM 1168 O O . LEU A 1 145 ? -11.246 5.047 10.805 1.00 90.25 145 LEU A O 1
ATOM 1172 N N . GLU A 1 146 ? -12.373 4.460 8.960 1.00 90.88 146 GLU A N 1
ATOM 1173 C CA . GLU A 1 146 ? -13.702 4.787 9.489 1.00 90.88 146 GLU A CA 1
ATOM 1174 C C . GLU A 1 146 ? -14.093 3.879 10.662 1.00 90.88 146 GLU A C 1
ATOM 1176 O O . GLU A 1 146 ? -14.549 4.371 11.692 1.00 90.88 146 GLU A O 1
ATOM 1181 N N . GLN A 1 147 ? -13.858 2.567 10.566 1.00 91.50 147 GLN A N 1
ATOM 1182 C CA . GLN A 1 147 ? -14.120 1.644 11.675 1.00 91.50 147 GLN A CA 1
ATOM 1183 C C . GLN A 1 147 ? -13.265 1.961 12.907 1.00 91.50 147 GLN A C 1
ATOM 1185 O O . GLN A 1 147 ? -13.788 2.005 14.019 1.00 91.50 147 GLN A O 1
ATOM 1190 N N . GLU A 1 148 ? -11.971 2.226 12.720 1.00 91.88 148 GLU A N 1
ATOM 1191 C CA . GLU A 1 148 ? -11.069 2.637 13.800 1.00 91.88 148 GLU A CA 1
ATOM 1192 C C . GLU A 1 148 ? -11.538 3.944 14.457 1.00 91.88 148 GLU A C 1
ATOM 1194 O O . GLU A 1 148 ? -11.471 4.082 15.679 1.00 91.88 148 GLU A O 1
ATOM 1199 N N . ARG A 1 149 ? -12.043 4.902 13.669 1.00 91.62 149 ARG A N 1
ATOM 1200 C CA . ARG A 1 149 ? -12.619 6.153 14.183 1.00 91.62 149 ARG A CA 1
ATOM 1201 C C . ARG A 1 149 ? -13.859 5.912 15.021 1.00 91.62 149 ARG A C 1
ATOM 1203 O O . ARG A 1 149 ? -13.904 6.375 16.154 1.00 91.62 149 ARG A O 1
ATOM 1210 N N . LEU A 1 150 ? -14.818 5.150 14.503 1.00 92.25 150 LEU A N 1
ATOM 1211 C CA . LEU A 1 150 ? -16.047 4.824 15.227 1.00 92.25 150 LEU A CA 1
ATOM 1212 C C . LEU A 1 150 ? -15.748 4.088 16.539 1.00 92.25 150 LEU A C 1
ATOM 1214 O O . LEU A 1 150 ? -16.359 4.382 17.564 1.00 92.25 150 LEU A O 1
ATOM 1218 N N . GLN A 1 151 ? -14.773 3.175 16.537 1.00 92.69 151 GLN A N 1
ATOM 1219 C CA . GLN A 1 151 ? -14.330 2.488 17.752 1.00 92.69 151 GLN A CA 1
ATOM 1220 C C . GLN A 1 151 ? -13.679 3.441 18.756 1.00 92.69 151 GLN A C 1
ATOM 1222 O O . GLN A 1 151 ? -14.009 3.382 19.939 1.00 92.69 151 GLN A O 1
ATOM 1227 N N . LYS A 1 152 ? -12.792 4.334 18.301 1.00 94.38 152 LYS A N 1
ATOM 1228 C CA . LYS A 1 152 ? -12.165 5.347 19.164 1.00 94.38 152 LYS A CA 1
ATOM 1229 C C . LYS A 1 152 ? -13.194 6.304 19.750 1.00 94.38 152 LYS A C 1
ATOM 1231 O O . LYS A 1 152 ? -13.142 6.584 20.941 1.00 94.38 152 LYS A O 1
ATOM 1236 N N . GLU A 1 153 ? -14.142 6.775 18.946 1.00 93.25 153 GLU A N 1
ATOM 1237 C CA . GLU A 1 153 ? -15.223 7.639 19.420 1.00 93.25 153 GLU A CA 1
ATOM 1238 C C . GLU A 1 153 ? -16.111 6.938 20.448 1.00 93.25 153 GLU A C 1
ATOM 1240 O O . GLU A 1 153 ? -16.490 7.544 21.448 1.00 93.25 153 GLU A O 1
ATOM 1245 N N . LEU A 1 154 ? -16.429 5.661 20.226 1.00 94.12 154 LEU A N 1
ATOM 1246 C CA . LEU A 1 154 ? -17.178 4.858 21.184 1.00 94.12 154 LEU A CA 1
ATOM 1247 C C . LEU A 1 154 ? -16.399 4.675 22.488 1.00 94.12 154 LEU A C 1
ATOM 1249 O O . LEU A 1 154 ? -16.982 4.830 23.556 1.00 94.12 154 LEU A O 1
ATOM 1253 N N . GLN A 1 155 ? -15.101 4.372 22.423 1.00 94.69 155 GLN A N 1
ATOM 1254 C CA . GLN A 1 155 ? -14.254 4.248 23.614 1.00 94.69 155 GLN A CA 1
ATOM 1255 C C . GLN A 1 155 ? -14.196 5.567 24.388 1.00 94.69 155 GLN A C 1
ATOM 1257 O O . GLN A 1 155 ? -14.500 5.586 25.573 1.00 94.69 155 GLN A O 1
ATOM 1262 N N . GLN A 1 156 ? -13.942 6.682 23.703 1.00 95.75 156 GLN A N 1
ATOM 1263 C CA . GLN A 1 156 ? -13.946 8.010 24.318 1.00 95.75 156 GLN A CA 1
ATOM 1264 C C . GLN A 1 156 ? -15.294 8.346 24.964 1.00 95.75 156 GLN A C 1
ATOM 1266 O O . GLN A 1 156 ? -15.330 8.888 26.068 1.00 95.75 156 GLN A O 1
ATOM 1271 N N . ALA A 1 157 ? -16.409 8.017 24.306 1.00 94.50 157 ALA A N 1
ATOM 1272 C CA . ALA A 1 157 ? -17.739 8.206 24.873 1.00 94.50 157 ALA A CA 1
ATOM 1273 C C . ALA A 1 157 ? -17.945 7.358 26.137 1.00 94.50 157 ALA A C 1
ATOM 1275 O O . ALA A 1 157 ? -18.466 7.874 27.126 1.00 94.50 157 ALA A O 1
ATOM 1276 N N . LYS A 1 158 ? -17.506 6.090 26.130 1.00 95.31 158 LYS A N 1
ATOM 1277 C CA . LYS A 1 158 ? -17.563 5.208 27.305 1.00 95.31 158 LYS A CA 1
ATOM 1278 C C . LYS A 1 158 ? -16.743 5.765 28.457 1.00 95.31 158 LYS A C 1
ATOM 1280 O O . LYS A 1 158 ? -17.287 5.926 29.541 1.00 95.31 158 LYS A O 1
ATOM 1285 N N . ASP A 1 159 ? -15.487 6.119 28.211 1.00 96.00 159 ASP A N 1
ATOM 1286 C CA . ASP A 1 159 ? -14.584 6.655 29.233 1.00 96.00 159 ASP A CA 1
ATOM 1287 C C . ASP A 1 159 ? -15.148 7.943 29.845 1.00 96.00 159 ASP A C 1
ATOM 1289 O O . ASP A 1 159 ? -15.164 8.119 31.064 1.00 96.00 159 ASP A O 1
ATOM 1293 N N . THR A 1 160 ? -15.701 8.816 28.999 1.00 95.94 160 THR A N 1
ATOM 1294 C CA . THR A 1 160 ? -16.328 10.068 29.436 1.00 95.94 160 THR A CA 1
ATOM 1295 C C . THR A 1 160 ? -17.555 9.798 30.307 1.00 95.94 160 THR A C 1
ATOM 1297 O O . THR A 1 160 ? -17.699 10.402 31.369 1.00 95.94 160 THR A O 1
ATOM 1300 N N . LYS A 1 161 ? -18.435 8.878 29.895 1.00 95.00 161 LYS A N 1
ATOM 1301 C CA . LYS A 1 161 ? -19.636 8.518 30.661 1.00 95.00 161 LYS A CA 1
ATOM 1302 C C . LYS A 1 161 ? -19.314 7.797 31.962 1.00 95.00 161 LYS A C 1
ATOM 1304 O O . LYS A 1 161 ? -19.911 8.124 32.981 1.00 95.00 161 LYS A O 1
ATOM 1309 N N . LEU A 1 162 ? -18.356 6.872 31.957 1.00 95.56 162 LEU A N 1
ATOM 1310 C CA . LEU A 1 162 ? -17.878 6.213 33.171 1.00 95.56 162 LEU A CA 1
ATOM 1311 C C . LEU A 1 162 ? -17.350 7.240 34.170 1.00 95.56 162 LEU A C 1
ATOM 1313 O O . LEU A 1 162 ? -17.758 7.208 35.327 1.00 95.56 162 LEU A O 1
ATOM 1317 N N . SER A 1 163 ? -16.535 8.193 33.713 1.00 95.62 163 SER A N 1
ATOM 1318 C CA . SER A 1 163 ? -16.019 9.263 34.568 1.00 95.62 163 SER A CA 1
ATOM 1319 C C . SER A 1 163 ? -17.138 10.143 35.142 1.00 95.62 163 SER A C 1
ATOM 1321 O O . SER A 1 163 ? -17.130 10.440 36.334 1.00 95.62 163 SER A O 1
ATOM 1323 N N . GLN A 1 164 ? -18.143 10.507 34.337 1.00 94.56 164 GLN A N 1
ATOM 1324 C CA . GLN A 1 164 ? -19.305 11.275 34.808 1.00 94.56 164 GLN A CA 1
ATOM 1325 C C . GLN A 1 164 ? -20.118 10.513 35.863 1.00 94.56 164 GLN A C 1
ATOM 1327 O O . GLN A 1 164 ? -20.489 11.082 36.891 1.00 94.56 164 GLN A O 1
ATOM 1332 N N . ILE A 1 165 ? -20.378 9.223 35.626 1.00 93.69 165 ILE A N 1
ATOM 1333 C CA . ILE A 1 165 ? -21.086 8.361 36.575 1.00 93.69 165 ILE A CA 1
ATOM 1334 C C . ILE A 1 165 ? -20.276 8.260 37.873 1.00 93.69 165 ILE A C 1
ATOM 1336 O O . ILE A 1 165 ? -20.823 8.503 38.945 1.00 93.69 165 ILE A O 1
ATOM 1340 N N . GLU A 1 166 ? -18.975 7.978 37.796 1.00 93.94 166 GLU A N 1
ATOM 1341 C CA . GLU A 1 166 ? -18.094 7.888 38.966 1.00 93.94 166 GLU A CA 1
ATOM 1342 C C . GLU A 1 166 ? -18.102 9.167 39.797 1.00 93.94 166 GLU A C 1
ATOM 1344 O O . GLU A 1 166 ? -18.350 9.095 40.996 1.00 93.94 166 GLU A O 1
ATOM 1349 N N . GLN A 1 167 ? -17.933 10.329 39.163 1.00 94.75 167 GLN A N 1
ATOM 1350 C CA . GLN A 1 167 ? -17.971 11.620 39.852 1.00 94.75 167 GLN A CA 1
ATOM 1351 C C . GLN A 1 167 ? -19.323 11.865 40.533 1.00 94.75 167 GLN A C 1
ATOM 1353 O O . GLN A 1 167 ? -19.370 12.319 41.675 1.00 94.75 167 GLN A O 1
ATOM 1358 N N . SER A 1 168 ? -20.437 11.539 39.867 1.00 91.69 168 SER A N 1
ATOM 1359 C CA . SER A 1 168 ? -21.774 11.724 40.449 1.00 91.69 168 SER A CA 1
ATOM 1360 C C . SER A 1 168 ? -22.013 10.835 41.675 1.00 91.69 168 SER A C 1
ATOM 1362 O O . SER A 1 168 ? -22.553 11.297 42.682 1.00 91.69 168 SER A O 1
ATOM 1364 N N . PHE A 1 169 ? -21.554 9.581 41.630 1.00 93.19 169 PHE A N 1
ATOM 1365 C CA . PHE A 1 169 ? -21.683 8.647 42.745 1.00 93.19 169 PHE A CA 1
ATOM 1366 C C . PHE A 1 169 ? -20.670 8.916 43.857 1.00 93.19 169 PHE A C 1
ATOM 1368 O O . PHE A 1 169 ? -21.001 8.704 45.016 1.00 93.19 169 PHE A O 1
ATOM 1375 N N . GLU A 1 170 ? -19.475 9.421 43.555 1.00 91.62 170 GLU A N 1
ATOM 1376 C CA . GLU A 1 170 ? -18.492 9.826 44.565 1.00 91.62 170 GLU A CA 1
ATOM 1377 C C . GLU A 1 170 ? -19.054 10.938 45.462 1.00 91.62 170 GLU A C 1
ATOM 1379 O O . GLU A 1 170 ? -18.991 10.845 46.690 1.00 91.62 170 GLU A O 1
ATOM 1384 N N . VAL A 1 171 ? -19.712 11.937 44.860 1.00 90.75 171 VAL A N 1
ATOM 138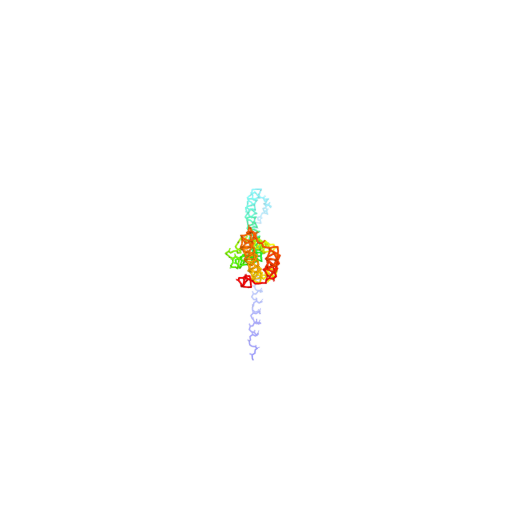5 C CA . VAL A 1 171 ? -20.405 12.999 45.603 1.00 90.75 171 VAL A CA 1
ATOM 1386 C C . VAL A 1 171 ? -21.505 12.422 46.497 1.00 90.75 171 VAL A C 1
ATOM 1388 O O . VAL A 1 171 ? -21.599 12.806 47.663 1.00 90.75 171 VAL A O 1
ATOM 1391 N N . LEU A 1 172 ? -22.308 11.477 45.999 1.00 87.69 172 LEU A N 1
ATOM 1392 C CA . LEU A 1 172 ? -23.361 10.828 46.790 1.00 87.69 172 LEU A CA 1
ATOM 1393 C C . LEU A 1 172 ? -22.783 9.994 47.943 1.00 87.69 172 LEU A C 1
ATOM 1395 O O . LEU A 1 172 ? -23.219 10.132 49.081 1.00 87.69 172 LEU A O 1
ATOM 1399 N N . LEU A 1 173 ? -21.768 9.173 47.673 1.00 89.06 173 LEU A N 1
ATOM 1400 C CA . LEU A 1 173 ? -21.157 8.260 48.644 1.00 89.06 173 LEU A CA 1
ATOM 1401 C C . LEU A 1 173 ? -20.302 8.970 49.705 1.00 89.06 173 LEU A C 1
ATOM 1403 O O . LEU A 1 173 ? -20.004 8.370 50.738 1.00 89.06 173 LEU A O 1
ATOM 1407 N N . SER A 1 174 ? -19.920 10.229 49.473 1.00 89.62 174 SER A N 1
ATOM 1408 C CA . SER A 1 174 ? -19.227 11.071 50.458 1.00 89.62 174 SER A CA 1
ATOM 1409 C C . SER A 1 174 ? -20.134 11.569 51.593 1.00 89.62 174 SER A C 1
ATOM 1411 O O . SER A 1 174 ? -19.642 12.025 52.627 1.00 89.62 174 SER A O 1
ATOM 1413 N N . GLN A 1 175 ? -21.457 11.479 51.424 1.00 88.19 175 GLN A N 1
ATOM 1414 C CA . GLN A 1 175 ? -22.429 11.895 52.431 1.00 88.19 175 GLN A CA 1
ATOM 1415 C C . GLN A 1 175 ? -22.602 10.810 53.510 1.00 88.19 175 GLN A C 1
ATOM 1417 O O . GLN A 1 175 ? -22.445 9.621 53.221 1.00 88.19 175 GLN A O 1
ATOM 1422 N N . PRO A 1 176 ? -22.954 11.179 54.758 1.00 84.56 176 PRO A N 1
ATOM 1423 C CA . PRO A 1 176 ? -23.254 10.215 55.814 1.00 84.56 176 PRO A CA 1
ATOM 1424 C C . PRO A 1 176 ? -24.597 9.519 55.534 1.00 84.56 176 PRO A C 1
ATOM 1426 O O . PRO A 1 176 ? -25.645 9.911 56.046 1.00 84.56 176 PRO A O 1
ATOM 1429 N N . LEU A 1 177 ? -24.558 8.501 54.676 1.00 83.25 177 LEU A N 1
ATOM 1430 C CA . LEU A 1 177 ? -25.700 7.678 54.285 1.00 83.25 177 LEU A CA 1
ATOM 1431 C C . LEU A 1 177 ? -25.826 6.438 55.192 1.00 83.25 177 LEU A C 1
ATOM 1433 O O . LEU A 1 177 ? -24.804 5.886 55.609 1.00 83.25 177 LEU A O 1
ATOM 1437 N N . PRO A 1 178 ? -27.054 5.954 55.460 1.00 90.44 178 PRO A N 1
ATOM 1438 C CA . PRO A 1 178 ? -27.286 4.633 56.045 1.00 90.44 178 PRO A CA 1
ATOM 1439 C C . PRO A 1 178 ? -26.627 3.511 55.225 1.00 90.44 178 PRO A C 1
ATOM 1441 O O . PRO A 1 178 ? -26.580 3.594 53.995 1.00 90.44 178 PRO A O 1
ATOM 1444 N N . GLU A 1 179 ? -26.161 2.452 55.897 1.00 85.69 179 GLU A N 1
ATOM 1445 C CA . GLU A 1 179 ? -25.493 1.288 55.277 1.00 85.69 179 GLU A CA 1
ATOM 1446 C C . GLU A 1 179 ? -26.308 0.692 54.114 1.00 85.69 179 GLU A C 1
ATOM 1448 O O . GLU A 1 179 ? -25.757 0.464 53.037 1.00 85.69 179 GLU A O 1
ATOM 1453 N N . ASP A 1 180 ? -27.624 0.538 54.291 1.00 88.50 180 ASP A N 1
ATOM 1454 C CA . ASP A 1 180 ? -28.522 -0.034 53.279 1.00 88.50 180 ASP A CA 1
ATOM 1455 C C . ASP A 1 180 ? -28.536 0.799 51.982 1.00 88.50 180 ASP A C 1
ATOM 1457 O O . ASP A 1 180 ? -28.355 0.273 50.884 1.00 88.50 180 ASP A O 1
ATOM 1461 N N . ILE A 1 181 ? -28.649 2.128 52.107 1.00 88.94 181 ILE A N 1
ATOM 1462 C CA . ILE A 1 181 ? -28.673 3.063 50.966 1.00 88.94 181 ILE A CA 1
ATOM 1463 C C . ILE A 1 181 ? -27.303 3.118 50.283 1.00 88.94 181 ILE A C 1
ATOM 1465 O O . ILE A 1 181 ? -27.205 3.201 49.057 1.00 88.94 181 ILE A O 1
ATOM 1469 N N . LYS A 1 182 ? -26.222 3.044 51.065 1.00 87.44 182 LYS A N 1
ATOM 1470 C CA . LYS A 1 182 ? -24.857 2.996 50.535 1.00 87.44 182 LYS A CA 1
ATOM 1471 C C . LYS A 1 182 ? -24.624 1.723 49.713 1.00 87.44 182 LYS A C 1
ATOM 1473 O O . LYS A 1 182 ? -23.998 1.794 48.655 1.00 87.44 182 LYS A O 1
ATOM 1478 N N . GLY A 1 183 ? -25.153 0.585 50.164 1.00 90.00 183 GLY A N 1
ATOM 1479 C CA . GLY A 1 183 ? -25.123 -0.680 49.429 1.00 90.00 183 GLY A CA 1
ATOM 1480 C C . GLY A 1 183 ? -25.850 -0.594 48.084 1.00 90.00 183 GLY A C 1
ATOM 1481 O O . GLY A 1 183 ? -25.271 -0.938 47.050 1.00 90.00 183 GLY A O 1
ATOM 1482 N N . GLU A 1 184 ? -27.072 -0.056 48.074 1.00 91.38 184 GLU A N 1
ATOM 1483 C CA . GLU A 1 184 ? -27.852 0.158 46.845 1.00 91.38 184 GLU A CA 1
ATOM 1484 C C . GLU A 1 184 ? -27.163 1.130 45.871 1.00 91.38 184 GLU A C 1
ATOM 1486 O O . GLU A 1 184 ? -27.122 0.884 44.661 1.00 91.38 184 GLU A O 1
ATOM 1491 N N . ALA A 1 185 ? -26.555 2.207 46.379 1.00 90.44 185 ALA A N 1
ATOM 1492 C CA . ALA A 1 185 ? -25.797 3.163 45.571 1.00 90.44 185 ALA A CA 1
ATOM 1493 C C . ALA A 1 185 ? -24.563 2.517 44.910 1.00 90.44 185 ALA A C 1
ATOM 1495 O O . ALA A 1 185 ? -24.290 2.736 43.731 1.00 90.44 185 ALA A O 1
ATOM 1496 N N . ILE A 1 186 ? -23.827 1.663 45.624 1.00 91.62 186 ILE A N 1
ATOM 1497 C CA . ILE A 1 186 ? -22.686 0.934 45.045 1.00 91.62 186 ILE A CA 1
ATOM 1498 C C . ILE A 1 186 ? -23.161 -0.089 44.004 1.00 91.62 186 ILE A C 1
ATOM 1500 O O . ILE A 1 186 ? -22.540 -0.245 42.950 1.00 91.62 186 ILE A O 1
ATOM 1504 N N . GLN A 1 187 ? -24.272 -0.778 44.264 1.00 94.56 187 GLN A N 1
ATOM 1505 C CA . GLN A 1 187 ? -24.827 -1.746 43.323 1.00 94.56 187 GLN A CA 1
ATOM 1506 C C . GLN A 1 187 ? -25.289 -1.072 42.024 1.00 94.56 187 GLN A C 1
ATOM 1508 O O . GLN A 1 187 ? -24.969 -1.548 40.934 1.00 94.56 187 GLN A O 1
ATOM 1513 N N . THR A 1 188 ? -25.994 0.054 42.130 1.00 93.62 188 THR A N 1
ATOM 1514 C CA . THR A 1 188 ? -26.441 0.841 40.971 1.00 93.62 188 THR A CA 1
ATOM 1515 C C . THR A 1 188 ? -25.266 1.435 40.196 1.00 93.62 188 THR A C 1
ATOM 1517 O O . THR A 1 188 ? -25.261 1.343 38.968 1.00 93.62 188 THR A O 1
ATOM 1520 N N . LEU A 1 189 ? -24.226 1.934 40.875 1.00 93.50 189 LEU A N 1
ATOM 1521 C CA . LEU A 1 189 ? -22.971 2.356 40.242 1.00 93.50 189 LEU A CA 1
ATOM 1522 C C . LEU A 1 189 ? -22.375 1.235 39.380 1.00 93.50 189 LEU A C 1
ATOM 1524 O O . LEU A 1 189 ? -22.075 1.447 38.205 1.00 93.50 189 LEU A O 1
ATOM 1528 N N . ASN A 1 190 ? -22.234 0.032 39.938 1.00 94.69 190 ASN A N 1
ATOM 1529 C CA . ASN A 1 190 ? -21.655 -1.103 39.218 1.00 94.69 190 ASN A CA 1
ATOM 1530 C C . ASN A 1 190 ? -22.514 -1.523 38.017 1.00 94.69 190 ASN A C 1
ATOM 1532 O O . ASN A 1 190 ? -21.978 -1.732 36.929 1.00 94.69 190 ASN A O 1
ATOM 1536 N N . GLN A 1 191 ? -23.841 -1.552 38.168 1.00 95.44 191 GLN A N 1
ATOM 1537 C CA . GLN A 1 191 ? -24.759 -1.843 37.061 1.00 95.44 191 GLN A CA 1
ATOM 1538 C C . GLN A 1 191 ? -24.660 -0.809 35.932 1.00 95.44 191 GLN A C 1
ATOM 1540 O O . GLN A 1 191 ? -24.690 -1.172 34.755 1.00 95.44 191 GLN A O 1
ATOM 1545 N N . LEU A 1 192 ? -24.538 0.480 36.262 1.00 94.19 192 LEU A N 1
ATOM 1546 C CA . LEU A 1 192 ? -24.368 1.537 35.265 1.00 94.19 192 LEU A CA 1
ATOM 1547 C C . LEU A 1 192 ? -23.026 1.400 34.536 1.00 94.19 192 LEU A C 1
ATOM 1549 O O . LEU A 1 192 ? -22.998 1.469 33.307 1.00 94.19 192 LEU A O 1
ATOM 1553 N N . LYS A 1 193 ? -21.933 1.109 35.255 1.00 94.12 193 LYS A N 1
ATOM 1554 C CA . LYS A 1 193 ? -20.626 0.839 34.634 1.00 94.12 193 LYS A CA 1
ATOM 1555 C C . LYS A 1 193 ? -20.675 -0.359 33.684 1.00 94.12 193 LYS A C 1
ATOM 1557 O O . LYS A 1 193 ? -20.139 -0.290 32.579 1.00 94.12 193 LYS A O 1
ATOM 1562 N N . GLU A 1 194 ? -21.344 -1.444 34.069 1.00 94.94 194 GLU A N 1
ATOM 1563 C CA . GLU A 1 194 ? -21.526 -2.620 33.208 1.00 94.94 194 GLU A CA 1
ATOM 1564 C C . GLU A 1 194 ? -22.344 -2.304 31.949 1.00 94.94 194 GLU A C 1
ATOM 1566 O O . GLU A 1 194 ? -21.979 -2.731 30.848 1.00 94.94 194 GLU A O 1
ATOM 1571 N N . LYS A 1 195 ? -23.415 -1.511 32.073 1.00 93.94 195 LYS A N 1
ATOM 1572 C CA . LYS A 1 195 ? -24.211 -1.057 30.922 1.00 93.94 195 LYS A CA 1
ATOM 1573 C C . LYS A 1 195 ? -23.381 -0.212 29.956 1.00 93.94 195 LYS A C 1
ATOM 1575 O O . LYS A 1 195 ? -23.423 -0.458 28.753 1.00 93.94 195 LYS A O 1
ATOM 1580 N N . VAL A 1 196 ? -22.566 0.718 30.460 1.00 94.56 196 VAL A N 1
ATOM 1581 C CA . VAL A 1 196 ? -21.681 1.530 29.606 1.00 94.56 196 VAL A CA 1
ATOM 1582 C C . VAL A 1 196 ? -20.622 0.657 28.929 1.00 94.56 196 VAL A C 1
ATOM 1584 O O . VAL A 1 196 ? -20.383 0.787 27.729 1.00 94.56 196 VAL A O 1
ATOM 1587 N N . ASN A 1 197 ? -20.024 -0.293 29.651 1.00 92.50 197 ASN A N 1
ATOM 1588 C CA . ASN A 1 197 ? -19.012 -1.190 29.091 1.00 92.50 197 ASN A CA 1
ATOM 1589 C C . ASN A 1 197 ? -19.574 -2.140 28.024 1.00 92.50 197 ASN A C 1
ATOM 1591 O O . ASN A 1 197 ? -18.899 -2.399 27.024 1.00 92.50 197 ASN A O 1
ATOM 1595 N N . SER A 1 198 ? -20.808 -2.616 28.195 1.00 93.62 198 SER A N 1
ATOM 1596 C CA . SER A 1 198 ? -21.476 -3.531 27.259 1.00 93.62 198 SER A CA 1
ATOM 1597 C C . SER A 1 198 ? -22.100 -2.846 26.037 1.00 93.62 198 SER A C 1
ATOM 1599 O O . SER A 1 198 ? -22.361 -3.528 25.043 1.00 93.62 198 SER A O 1
ATOM 1601 N N . ALA A 1 199 ? -22.277 -1.521 26.063 1.00 92.94 199 ALA A N 1
ATOM 1602 C CA . ALA A 1 199 ? -22.821 -0.757 24.944 1.00 92.94 199 ALA A CA 1
ATOM 1603 C C . ALA A 1 199 ? -21.989 -0.931 23.658 1.00 92.94 199 ALA A C 1
ATOM 1605 O O . ALA A 1 199 ? -20.752 -0.893 23.673 1.00 92.94 199 ALA A O 1
ATOM 1606 N N . LYS A 1 200 ? -22.664 -1.122 22.525 1.00 90.62 200 LYS A N 1
ATOM 1607 C CA . LYS A 1 200 ? -22.050 -1.355 21.206 1.00 90.62 200 LYS A CA 1
ATOM 1608 C C . LYS A 1 200 ? -22.031 -0.116 20.328 1.00 90.62 200 LYS A C 1
ATOM 1610 O O . LYS A 1 200 ? -21.311 -0.094 19.332 1.00 90.62 200 LYS A O 1
ATOM 1615 N N . THR A 1 201 ? -22.804 0.901 20.688 1.00 89.62 201 THR A N 1
ATOM 1616 C CA . THR A 1 201 ? -22.912 2.151 19.938 1.00 89.62 201 THR A CA 1
ATOM 1617 C C . THR A 1 201 ? -22.728 3.352 20.856 1.00 89.62 201 THR A C 1
ATOM 1619 O O . THR A 1 201 ? -22.956 3.286 22.063 1.00 89.62 201 THR A O 1
ATOM 1622 N N . LYS A 1 202 ? -22.302 4.473 20.273 1.00 90.31 202 LYS A N 1
ATOM 1623 C CA . LYS A 1 202 ? -22.204 5.756 20.978 1.00 90.31 202 LYS A CA 1
ATOM 1624 C C . LYS A 1 202 ? -23.573 6.228 21.480 1.00 90.31 202 LYS A C 1
ATOM 1626 O O . LYS A 1 202 ? -23.662 6.781 22.571 1.00 90.31 202 LYS A O 1
ATOM 1631 N N . ASP A 1 203 ? -24.628 5.950 20.718 1.00 89.31 203 ASP A N 1
ATOM 1632 C CA . ASP A 1 203 ? -25.998 6.310 21.082 1.00 89.31 203 ASP A CA 1
ATOM 1633 C C . ASP A 1 203 ? -26.464 5.530 22.317 1.00 89.31 203 ASP A C 1
ATOM 1635 O O . ASP A 1 203 ? -26.973 6.133 23.259 1.00 89.31 203 ASP A O 1
ATOM 1639 N N . GLU A 1 204 ? -26.188 4.223 22.388 1.00 88.56 204 GLU A N 1
ATOM 1640 C CA . GLU A 1 204 ? -26.441 3.423 23.596 1.00 88.56 204 GLU A CA 1
ATOM 1641 C C . GLU A 1 204 ? -25.703 3.978 24.819 1.00 88.56 204 GLU A C 1
ATOM 1643 O O . GLU A 1 204 ? -26.291 4.072 25.891 1.00 88.56 204 GLU A O 1
ATOM 1648 N N . VAL A 1 205 ? -24.445 4.402 24.659 1.00 89.44 205 VAL A N 1
ATOM 1649 C CA . VAL A 1 205 ? -23.667 5.040 25.736 1.00 89.44 205 VAL A CA 1
ATOM 1650 C C . VAL A 1 205 ? -24.290 6.373 26.169 1.00 89.44 205 VAL A C 1
ATOM 1652 O O . VAL A 1 205 ? -24.254 6.719 27.346 1.00 89.44 205 VAL A O 1
ATOM 1655 N N . SER A 1 206 ? -24.871 7.132 25.238 1.00 87.38 206 SER A N 1
ATOM 1656 C CA . SER A 1 206 ? -25.489 8.429 25.534 1.00 87.38 206 SER A CA 1
ATOM 1657 C C . SER A 1 206 ? -26.818 8.327 26.290 1.00 87.38 206 SER A C 1
ATOM 1659 O O . SER A 1 206 ? -27.138 9.234 27.058 1.00 87.38 206 SER A O 1
ATOM 1661 N N . LEU A 1 207 ? -27.553 7.227 26.087 1.00 90.00 207 LEU A N 1
ATOM 1662 C CA . LEU A 1 207 ? -28.847 6.933 26.711 1.00 90.00 207 LEU A CA 1
ATOM 1663 C C . LEU A 1 207 ? -28.731 6.425 28.159 1.00 90.00 207 LEU A C 1
ATOM 1665 O O . LEU A 1 207 ? -29.753 6.319 28.837 1.00 90.00 207 LEU A O 1
ATOM 1669 N N . ILE A 1 208 ? -27.514 6.097 28.608 1.00 86.50 208 ILE A N 1
ATOM 1670 C CA . ILE A 1 208 ? -27.184 5.723 29.993 1.00 86.50 208 ILE A CA 1
ATOM 1671 C C . ILE A 1 208 ? -26.828 6.979 30.790 1.00 86.50 208 ILE A C 1
ATOM 1673 O O . ILE A 1 208 ? -27.323 7.084 31.930 1.00 86.50 208 ILE A O 1
#

Secondary structure (DSSP, 8-state):
---HHHHHHHHHHHHHHHHTTSS-S------PPPPP-----PPPHHHHHHHHHHHHHHHHHHHHHHHHHHHHHHHHHHHHHHHHHHHHHHHHHHHHHHHHHHS-GGGTT-HHHHHHHHHHHH--SHHHHHH--HHHHHHHHHHHHHHHHHHHHHHHHHHHHHHHHHHHHHHHHTS---HHHHHHHHHHHHHHHHHHHH--SHHHHHT-

Foldseek 3Di:
DPPVVVVVVVVVVVVVVVVVPPPPDDDDDDDDDDDPPDPDPDPDPVVVVVVVVVVVVVVVVVVVVVVVVVVVVVVVVVVVVCPQVVVLVVLLVVLLVVLCVLQDDPSVPPPVSVVLNVQSVPDPHSVSSVVDPSNVVSVVVVVVVVVVVQVVLLVVLLVVLLVVLVVVLVVVLPDPDDPVVNVVSVVVNVVLNVQSVPDPGSVSSVVD

Radius of gyration: 54.68 Å; Cα contacts (8 Å, |Δi|>4): 69; chains: 1; bounding box: 91×30×159 Å

Solvent-accessible surface area (backbone atoms only — not comparable to full-atom values): 12170 Å² total; per-residue (Å²): 141,91,67,79,70,61,60,63,50,54,54,52,52,50,51,52,54,52,65,70,62,76,80,79,76,86,83,78,92,75,87,68,82,80,78,74,82,73,74,83,78,71,80,54,72,68,58,56,53,58,49,49,55,52,50,50,52,51,51,52,53,51,50,52,53,51,52,52,52,53,53,50,53,51,52,52,52,52,55,61,63,44,49,63,58,47,54,46,49,53,51,36,51,53,50,44,50,51,42,55,68,64,35,47,77,91,38,51,81,35,69,66,52,58,51,50,47,50,53,46,70,66,47,89,46,66,66,59,50,67,69,58,55,56,66,62,54,43,52,54,51,49,54,50,54,52,50,55,46,54,50,50,51,32,50,52,49,35,55,53,49,48,51,52,52,50,56,56,47,50,62,57,70,71,46,100,63,58,70,70,59,49,51,51,52,53,52,52,50,53,53,51,49,50,52,40,70,67,42,88,46,53,66,59,40,68,77,105

Mean predicted aligned error: 17.08 Å